Protein AF-A0A7S2H4S1-F1 (afdb_monomer_lite)

Organism: NCBI:txid1333877

Foldseek 3Di:
DVVVVLLVLLLLLLVLLLQLLVLQLQLLLCLLPLVVCVPCSCCSNVVSNVSSLVSLLSNLLSLLLSLLPQDDVVVVVVVVVPPDDPDDDDDDDDPDDPDPDPPPPVVVVPPPPDRDNDSPPLVSSCVSCVVVVAHSLSSVLSVLLNVLSVLCVQLCCCVVDDDPPVVNLVSNLVSLLSSLVSQLVSLVSLCVRVVLVPDPDPQLSSQLSVLSNQLSVLSNQLSVLSVPPVSSSVSSNSNSVSSVSSSVSSVSSNVCSVVVVD

Structure (mmCIF, N/CA/C/O backbone):
data_AF-A0A7S2H4S1-F1
#
_entry.id   AF-A0A7S2H4S1-F1
#
loop_
_atom_site.group_PDB
_atom_site.id
_atom_site.type_symbol
_atom_site.label_atom_id
_atom_site.label_alt_id
_atom_site.label_comp_id
_atom_site.label_asym_id
_atom_site.label_entity_id
_atom_site.label_seq_id
_atom_site.pdbx_PDB_ins_code
_atom_site.Cartn_x
_atom_site.Cartn_y
_atom_site.Cartn_z
_atom_site.occupancy
_atom_site.B_iso_or_equiv
_atom_site.auth_seq_id
_atom_site.auth_comp_id
_atom_site.auth_asym_id
_atom_site.auth_atom_id
_atom_site.pdbx_PDB_model_num
ATOM 1 N N . GLU A 1 1 ? -2.171 10.803 26.123 1.00 71.00 1 GLU A N 1
ATOM 2 C CA . GLU A 1 1 ? -1.097 10.027 25.470 1.00 71.00 1 GLU A CA 1
ATOM 3 C C . GLU A 1 1 ? -1.647 8.979 24.503 1.00 71.00 1 GLU A C 1
ATOM 5 O O . GLU A 1 1 ? -1.475 9.167 23.311 1.00 71.00 1 GLU A O 1
ATOM 10 N N . GLU A 1 2 ? -2.396 7.960 24.943 1.00 74.00 2 GLU A N 1
ATOM 11 C CA . GLU A 1 2 ? -2.909 6.897 24.043 1.00 74.00 2 GLU A CA 1
ATOM 12 C C . GLU A 1 2 ? -3.733 7.413 22.843 1.00 74.00 2 GLU A C 1
ATOM 14 O O . GLU A 1 2 ? -3.495 7.018 21.704 1.00 74.00 2 GLU A O 1
ATOM 19 N N . TRP A 1 3 ? -4.669 8.339 23.075 1.00 78.50 3 TRP A N 1
ATOM 20 C CA . TRP A 1 3 ? -5.456 8.951 21.995 1.00 78.50 3 TRP A CA 1
ATOM 21 C C . TRP A 1 3 ? -4.581 9.722 20.993 1.00 78.50 3 TRP A C 1
ATOM 23 O O . TRP A 1 3 ? -4.794 9.634 19.788 1.00 78.50 3 TRP A O 1
ATOM 33 N N . GLN A 1 4 ? -3.553 10.428 21.478 1.00 85.25 4 GLN A N 1
ATOM 34 C CA . GLN A 1 4 ? -2.620 11.157 20.613 1.00 85.25 4 GLN A CA 1
ATOM 35 C C . GLN A 1 4 ? -1.793 10.190 19.765 1.00 85.25 4 GLN A C 1
ATOM 37 O O . GLN A 1 4 ? -1.556 10.466 18.593 1.00 85.25 4 GLN A O 1
ATOM 42 N N . TRP A 1 5 ? -1.388 9.052 20.334 1.00 85.38 5 TRP A N 1
ATOM 43 C CA . TRP A 1 5 ? -0.670 8.007 19.609 1.00 85.38 5 TRP A CA 1
ATOM 44 C C . TRP A 1 5 ? -1.506 7.420 18.470 1.00 85.38 5 TRP A C 1
ATOM 46 O O . TRP A 1 5 ? -1.048 7.429 17.331 1.00 85.38 5 TRP A O 1
ATOM 56 N N . LYS A 1 6 ? -2.744 6.987 18.755 1.00 85.31 6 LYS A N 1
ATOM 57 C CA . LYS A 1 6 ? -3.671 6.452 17.740 1.00 85.31 6 LYS A CA 1
ATOM 58 C C . LYS A 1 6 ? -3.869 7.454 16.608 1.00 85.31 6 LYS A C 1
ATOM 60 O O . LYS A 1 6 ? -3.568 7.157 15.461 1.00 85.31 6 LYS A O 1
ATOM 65 N N . ARG A 1 7 ? -4.211 8.696 16.960 1.00 86.62 7 ARG A N 1
ATOM 66 C CA . ARG A 1 7 ? -4.358 9.788 15.993 1.00 86.62 7 ARG A CA 1
ATOM 67 C C . ARG A 1 7 ? -3.088 10.007 15.167 1.00 86.62 7 ARG A C 1
ATOM 69 O O . ARG A 1 7 ? -3.174 10.266 13.972 1.00 86.62 7 ARG A O 1
ATOM 76 N N . THR A 1 8 ? -1.912 9.914 15.778 1.00 91.88 8 THR A N 1
ATOM 77 C CA . THR A 1 8 ? -0.638 10.074 15.065 1.00 91.88 8 THR A CA 1
ATOM 78 C C . THR A 1 8 ? -0.396 8.923 14.088 1.00 91.88 8 THR A C 1
ATOM 80 O O . THR A 1 8 ? 0.043 9.172 12.968 1.00 91.88 8 THR A O 1
ATOM 83 N N . LEU A 1 9 ? -0.713 7.681 14.462 1.00 93.88 9 LEU A N 1
ATOM 84 C CA . LEU A 1 9 ? -0.604 6.530 13.564 1.00 93.88 9 LEU A CA 1
ATOM 85 C C . LEU A 1 9 ? -1.533 6.650 12.357 1.00 93.88 9 LEU A C 1
ATOM 87 O O . LEU A 1 9 ? -1.042 6.569 11.233 1.00 93.88 9 LEU A O 1
ATOM 91 N N . SER A 1 10 ? -2.828 6.908 12.565 1.00 93.69 10 SER A N 1
ATOM 92 C CA . SER A 1 10 ? -3.793 7.008 11.459 1.00 93.69 10 SER A CA 1
ATOM 93 C C . SER A 1 10 ? -3.429 8.142 10.489 1.00 93.69 10 SER A C 1
ATOM 95 O O . SER A 1 10 ? -3.575 7.995 9.276 1.00 93.69 10 SER A O 1
ATOM 97 N N . TYR A 1 11 ? -2.863 9.249 10.997 1.00 94.94 11 TYR A N 1
ATOM 98 C CA . TYR A 1 11 ? -2.298 10.316 10.160 1.00 94.94 11 TYR A CA 1
ATOM 99 C C . TYR A 1 11 ? -1.179 9.801 9.251 1.00 94.94 11 TYR A C 1
ATOM 101 O O . TYR A 1 11 ? -1.219 9.996 8.036 1.00 94.94 11 TYR A O 1
ATOM 109 N N . TRP A 1 12 ? -0.170 9.143 9.832 1.00 97.44 12 TRP A N 1
ATOM 110 C CA . TRP A 1 12 ? 0.982 8.663 9.073 1.00 97.44 12 TRP A CA 1
ATOM 111 C C . TRP A 1 12 ? 0.615 7.552 8.096 1.00 97.44 12 TRP A C 1
ATOM 113 O O . TRP A 1 12 ? 1.171 7.533 7.001 1.00 97.44 12 TRP A O 1
ATOM 123 N N . ILE A 1 13 ? -0.344 6.687 8.437 1.00 96.94 13 ILE A N 1
ATOM 124 C CA . ILE A 1 13 ? -0.945 5.715 7.512 1.00 96.94 13 ILE A CA 1
ATOM 125 C C . ILE A 1 13 ? -1.476 6.456 6.281 1.00 96.94 13 ILE A C 1
ATOM 127 O O . ILE A 1 13 ? -1.006 6.223 5.169 1.00 96.94 13 ILE A O 1
ATOM 131 N N . ALA A 1 14 ? -2.370 7.428 6.473 1.00 96.06 14 ALA A N 1
ATOM 132 C CA . ALA A 1 14 ? -2.993 8.140 5.361 1.00 96.06 14 ALA A CA 1
ATOM 133 C C . ALA A 1 14 ? -1.978 8.940 4.517 1.00 96.06 14 ALA A C 1
ATOM 135 O O . ALA A 1 14 ? -2.018 8.891 3.287 1.00 96.06 14 ALA A O 1
ATOM 136 N N . VAL A 1 15 ? -1.024 9.629 5.156 1.00 97.56 15 VAL A N 1
ATOM 137 C CA . VAL A 1 15 ? 0.007 10.431 4.470 1.00 97.56 15 VAL A CA 1
ATOM 138 C C . VAL A 1 15 ? 0.988 9.571 3.683 1.00 97.56 15 VAL A C 1
ATOM 140 O O . VAL A 1 15 ? 1.330 9.918 2.549 1.00 97.56 15 VAL A O 1
ATOM 143 N N . THR A 1 16 ? 1.461 8.466 4.260 1.00 98.31 16 THR A N 1
ATOM 144 C CA . THR A 1 16 ? 2.393 7.574 3.559 1.00 98.31 16 THR A CA 1
ATOM 145 C C . THR A 1 16 ? 1.683 6.834 2.432 1.00 98.31 16 THR A C 1
ATOM 147 O O . THR A 1 16 ? 2.233 6.761 1.338 1.00 98.31 16 THR A O 1
ATOM 150 N N . PHE A 1 17 ? 0.428 6.408 2.605 1.00 98.06 17 PHE A N 1
ATOM 151 C CA . PHE A 1 17 ? -0.358 5.849 1.499 1.00 98.06 17 PHE A CA 1
ATOM 152 C C . PHE A 1 17 ? -0.547 6.856 0.356 1.00 98.06 17 PHE A C 1
ATOM 154 O O . PHE A 1 17 ? -0.312 6.521 -0.806 1.00 98.06 17 PHE A O 1
ATOM 161 N N . PHE A 1 18 ? -0.899 8.106 0.678 1.00 98.25 18 PHE A N 1
ATOM 162 C CA . PHE A 1 18 ? -1.064 9.182 -0.304 1.00 98.25 18 PHE A CA 1
ATOM 163 C C . PHE A 1 18 ? 0.230 9.468 -1.064 1.00 98.25 18 PHE A C 1
ATOM 165 O O . PHE A 1 18 ? 0.256 9.463 -2.295 1.00 98.25 18 PHE A O 1
ATOM 172 N N . SER A 1 19 ? 1.327 9.659 -0.331 1.00 98.31 19 SER A N 1
ATOM 173 C CA . SER A 1 19 ? 2.639 9.950 -0.914 1.00 98.31 19 SER A CA 1
ATOM 174 C C . SER A 1 19 ? 3.124 8.792 -1.783 1.00 98.31 19 SER A C 1
ATOM 176 O O . SER A 1 19 ? 3.580 9.010 -2.905 1.00 98.31 19 SER A O 1
ATOM 178 N N . GLY A 1 20 ? 2.969 7.553 -1.304 1.00 98.19 20 GLY A N 1
ATOM 179 C CA . GLY A 1 20 ? 3.317 6.354 -2.061 1.00 98.19 20 GLY A CA 1
ATOM 180 C C . GLY A 1 20 ? 2.534 6.243 -3.366 1.00 98.19 20 GLY A C 1
ATOM 181 O O . GLY A 1 20 ? 3.120 5.999 -4.421 1.00 98.19 20 GLY A O 1
ATOM 182 N N . SER A 1 21 ? 1.234 6.533 -3.304 1.00 98.25 21 SER A N 1
ATOM 183 C CA . SER A 1 21 ? 0.339 6.553 -4.461 1.00 98.25 21 SER A CA 1
ATOM 184 C C . SER A 1 21 ? 0.722 7.630 -5.478 1.00 98.25 21 SER A C 1
ATOM 186 O O . SER A 1 21 ? 0.666 7.385 -6.682 1.00 98.25 21 SER A O 1
ATOM 188 N N . LEU A 1 22 ? 1.155 8.814 -5.041 1.00 98.44 22 LEU A N 1
ATOM 189 C CA . LEU A 1 22 ? 1.627 9.853 -5.959 1.00 98.44 22 LEU A CA 1
ATOM 190 C C . LEU A 1 22 ? 2.928 9.454 -6.656 1.00 98.44 22 LEU A C 1
ATOM 192 O O . LEU A 1 22 ? 2.989 9.525 -7.882 1.00 98.44 22 LEU A O 1
ATOM 196 N N . PHE A 1 23 ? 3.937 8.994 -5.909 1.00 98.25 23 PHE A N 1
ATOM 197 C CA . PHE A 1 23 ? 5.205 8.555 -6.502 1.00 98.25 23 PHE A CA 1
ATOM 198 C C . PHE A 1 23 ? 4.986 7.467 -7.551 1.00 98.25 23 PHE A C 1
ATOM 200 O O . PHE A 1 23 ? 5.473 7.579 -8.673 1.00 98.25 23 PHE A O 1
ATOM 207 N N . PHE A 1 24 ? 4.179 6.461 -7.215 1.00 96.19 24 PHE A N 1
ATOM 208 C CA . PHE A 1 24 ? 3.883 5.366 -8.127 1.00 96.19 24 PHE A CA 1
ATOM 209 C C . PHE A 1 24 ? 3.086 5.841 -9.354 1.00 96.19 24 PHE A C 1
ATOM 211 O O . PHE A 1 24 ? 3.384 5.411 -10.468 1.00 96.19 24 PHE A O 1
ATOM 218 N N . SER A 1 25 ? 2.137 6.774 -9.185 1.00 98.19 25 SER A N 1
ATOM 219 C CA . SER A 1 25 ? 1.384 7.370 -10.302 1.00 98.19 25 SER A CA 1
ATOM 220 C C . SER A 1 25 ? 2.311 8.071 -11.288 1.00 98.19 25 SER A C 1
ATOM 222 O O . SER A 1 25 ? 2.270 7.785 -12.484 1.00 98.19 25 SER A O 1
ATOM 224 N N . PHE A 1 26 ? 3.159 8.975 -10.787 1.00 98.06 26 PHE A N 1
ATOM 225 C CA . PHE A 1 26 ? 4.074 9.739 -11.630 1.00 98.06 26 PHE A CA 1
ATOM 226 C C . PHE A 1 26 ? 5.041 8.814 -12.364 1.00 98.06 26 PHE A C 1
ATOM 228 O O . PHE A 1 26 ? 5.128 8.899 -13.585 1.00 98.06 26 PHE A O 1
ATOM 235 N N . SER A 1 27 ? 5.686 7.876 -11.667 1.00 97.69 27 SER A N 1
ATOM 236 C CA . SER A 1 27 ? 6.587 6.911 -12.307 1.00 97.69 27 SER A CA 1
ATOM 237 C C . SER A 1 27 ? 5.889 6.084 -13.382 1.00 97.69 27 SER A C 1
ATOM 239 O O . SER A 1 27 ? 6.428 5.944 -14.475 1.00 97.69 27 SER A O 1
ATOM 241 N N . SER A 1 28 ? 4.666 5.612 -13.125 1.00 97.56 28 SER A N 1
ATOM 242 C CA . SER A 1 28 ? 3.905 4.808 -14.090 1.00 97.56 28 SER A CA 1
ATOM 243 C C . SER A 1 28 ? 3.568 5.588 -15.366 1.00 97.56 28 SER A C 1
ATOM 245 O O . SER A 1 28 ? 3.736 5.078 -16.473 1.00 97.56 28 SER A O 1
ATOM 247 N N . PHE A 1 29 ? 3.133 6.846 -15.245 1.00 98.31 29 PHE A N 1
ATOM 248 C CA . PHE A 1 29 ? 2.863 7.675 -16.424 1.00 98.31 29 PHE A CA 1
ATOM 249 C C . PHE A 1 29 ? 4.138 8.057 -17.171 1.00 98.31 29 PHE A C 1
ATOM 251 O O . PHE A 1 29 ? 4.143 8.071 -18.397 1.00 98.31 29 PHE A O 1
ATOM 258 N N . LEU A 1 30 ? 5.232 8.326 -16.460 1.00 97.56 30 LEU A N 1
ATOM 259 C CA . LEU A 1 30 ? 6.515 8.632 -17.089 1.00 97.56 30 LEU A CA 1
ATOM 260 C C . LEU A 1 30 ? 7.088 7.421 -17.847 1.00 97.56 30 LEU A C 1
ATOM 262 O O . LEU A 1 30 ? 7.641 7.592 -18.931 1.00 97.56 30 LEU A O 1
ATOM 266 N N . MET A 1 31 ? 6.854 6.195 -17.364 1.00 96.94 31 MET A N 1
ATOM 267 C CA . MET A 1 31 ? 7.190 4.956 -18.086 1.00 96.94 31 MET A CA 1
ATOM 268 C C . MET A 1 31 ? 6.390 4.742 -19.378 1.00 96.94 31 MET A C 1
ATOM 270 O O . MET A 1 31 ? 6.752 3.881 -20.175 1.00 96.94 31 MET A O 1
ATOM 274 N N . CYS A 1 32 ? 5.328 5.512 -19.627 1.00 97.62 32 CYS A N 1
ATOM 275 C CA . CYS A 1 32 ? 4.627 5.467 -20.910 1.00 97.62 32 CYS A CA 1
ATOM 276 C C . CYS A 1 32 ? 5.431 6.139 -22.041 1.00 97.62 32 CYS A C 1
ATOM 278 O O . CYS A 1 32 ? 5.190 5.839 -23.209 1.00 97.62 32 CYS A O 1
ATOM 280 N N . TRP A 1 33 ? 6.382 7.022 -21.705 1.00 96.19 33 TRP A N 1
ATOM 281 C CA . TRP A 1 33 ? 7.230 7.748 -22.660 1.00 96.19 33 TRP A CA 1
ATOM 282 C C . TRP A 1 33 ? 8.681 7.874 -22.156 1.00 96.19 33 TRP A C 1
AT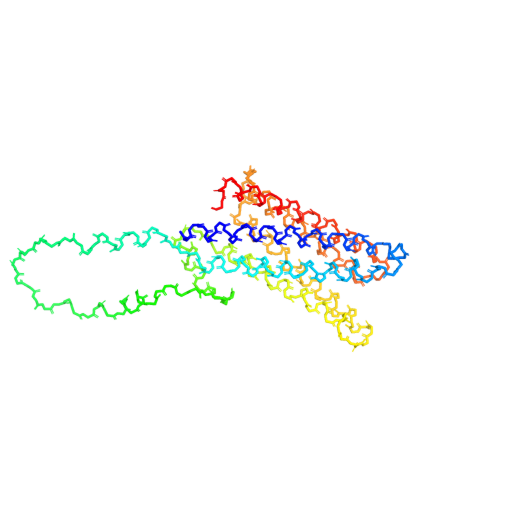OM 284 O O . TRP A 1 33 ? 9.175 8.995 -21.986 1.00 96.19 33 TRP A O 1
ATOM 294 N N . PRO A 1 34 ? 9.391 6.752 -21.928 1.00 94.69 34 PRO A N 1
ATOM 295 C CA . PRO A 1 34 ? 10.716 6.760 -21.297 1.00 94.69 34 PRO A CA 1
ATOM 296 C C . PRO A 1 34 ? 11.739 7.595 -22.081 1.00 94.69 34 PRO A C 1
ATOM 298 O O . PRO A 1 34 ? 12.524 8.334 -21.492 1.00 94.69 34 PRO A O 1
ATOM 301 N N . GLU A 1 35 ? 11.641 7.592 -23.414 1.00 95.88 35 GLU A N 1
ATOM 302 C CA . GLU A 1 35 ? 12.521 8.338 -24.326 1.00 95.88 35 GLU A CA 1
ATOM 303 C C . GLU A 1 35 ? 12.551 9.852 -24.051 1.00 95.88 35 GLU A C 1
ATOM 305 O O . GLU A 1 35 ? 13.540 10.523 -24.341 1.00 95.88 35 GLU A O 1
ATOM 310 N N . THR A 1 36 ? 11.482 10.403 -23.466 1.00 96.81 36 THR A N 1
ATOM 311 C CA . THR A 1 36 ? 11.374 11.841 -23.171 1.00 96.81 36 THR A CA 1
ATOM 312 C C . THR A 1 36 ? 12.164 12.275 -21.935 1.00 96.81 36 THR A C 1
ATOM 314 O O . THR A 1 36 ? 12.410 13.467 -21.755 1.00 96.81 36 THR A O 1
ATOM 317 N N . LEU A 1 37 ? 12.580 11.330 -21.087 1.00 96.06 37 LEU A N 1
ATOM 318 C CA . LEU A 1 37 ? 13.218 11.608 -19.797 1.00 96.06 37 LEU A CA 1
ATOM 319 C C . LEU A 1 37 ? 14.742 11.744 -19.893 1.00 96.06 37 LEU A C 1
ATOM 321 O O . LEU A 1 37 ? 15.365 12.345 -19.013 1.00 96.06 37 LEU A O 1
ATOM 325 N N . GLY A 1 38 ? 15.355 11.198 -20.946 1.00 96.50 38 GLY A N 1
ATOM 326 C CA . GLY A 1 38 ? 16.804 11.218 -21.135 1.00 96.50 38 GLY A CA 1
ATOM 327 C C . GLY A 1 38 ? 17.550 10.635 -19.930 1.00 96.50 38 GLY A C 1
ATOM 328 O O . GLY A 1 38 ? 17.258 9.536 -19.472 1.00 96.50 38 GLY A O 1
ATOM 329 N N . CYS A 1 39 ? 18.505 11.385 -19.373 1.00 96.81 39 CYS A N 1
ATOM 330 C CA . CYS A 1 39 ? 19.297 10.927 -18.224 1.00 96.81 39 CYS A CA 1
ATOM 331 C C . CYS A 1 39 ? 18.509 10.808 -16.906 1.00 96.81 39 CYS A C 1
ATOM 333 O O . CYS A 1 39 ? 19.037 10.259 -15.941 1.00 96.81 39 CYS A O 1
ATOM 335 N N . LEU A 1 40 ? 17.276 11.322 -16.842 1.00 97.06 40 LEU A N 1
ATOM 336 C CA . LEU A 1 40 ? 16.430 11.255 -15.649 1.00 97.06 40 LEU A CA 1
ATOM 337 C C . LEU A 1 40 ? 15.505 10.032 -15.633 1.00 97.06 40 LEU A C 1
ATOM 339 O O . LEU A 1 40 ? 14.787 9.857 -14.649 1.00 97.06 40 LEU A O 1
ATOM 343 N N . GLU A 1 41 ? 15.511 9.200 -16.681 1.00 96.00 41 GLU A N 1
ATOM 344 C CA . GLU A 1 41 ? 14.604 8.054 -16.821 1.00 96.00 41 GLU A CA 1
ATOM 345 C C . GLU A 1 41 ? 14.620 7.157 -15.580 1.00 96.00 41 GLU A C 1
ATOM 347 O O . GLU A 1 41 ? 13.592 6.995 -14.926 1.00 96.00 41 GLU A O 1
ATOM 352 N N . GLU A 1 42 ? 15.788 6.639 -15.201 1.00 95.31 42 GLU A N 1
ATOM 353 C CA . GLU A 1 42 ? 15.936 5.710 -14.075 1.00 95.31 42 GLU A CA 1
ATOM 354 C C . GLU A 1 42 ? 15.506 6.339 -12.738 1.00 95.31 42 GLU A C 1
ATOM 356 O O . GLU A 1 42 ? 14.797 5.723 -11.939 1.00 95.31 42 GLU A O 1
ATOM 361 N N . LEU A 1 43 ? 15.876 7.602 -12.504 1.00 96.44 43 LEU A N 1
ATOM 362 C CA . LEU A 1 43 ? 15.533 8.310 -11.270 1.00 96.44 43 LEU A CA 1
ATOM 363 C C . LEU A 1 43 ? 14.021 8.547 -11.149 1.00 96.44 43 LEU A C 1
ATOM 365 O O . LEU A 1 43 ? 13.454 8.392 -10.068 1.00 96.44 43 LEU A O 1
ATOM 369 N N . MET A 1 44 ? 13.364 8.936 -12.243 1.00 96.75 44 MET A N 1
ATOM 370 C CA . MET A 1 44 ? 11.937 9.269 -12.250 1.00 96.75 44 MET A CA 1
ATOM 371 C C . MET A 1 44 ? 11.037 8.028 -12.307 1.00 96.75 44 MET A C 1
ATOM 373 O O . MET A 1 44 ? 9.917 8.056 -11.794 1.00 96.75 44 MET A O 1
ATOM 377 N N . THR A 1 45 ? 11.513 6.933 -12.901 1.00 95.38 45 THR A N 1
ATOM 378 C CA . THR A 1 45 ? 10.768 5.672 -13.020 1.00 95.38 45 THR A CA 1
ATOM 379 C C . THR A 1 45 ? 11.074 4.751 -11.837 1.00 95.38 45 THR A C 1
ATOM 381 O O . THR A 1 45 ? 10.303 4.707 -10.877 1.00 95.38 45 THR A O 1
ATOM 384 N N . THR A 1 46 ? 12.228 4.084 -11.835 1.00 94.88 46 THR A N 1
ATOM 385 C CA . THR A 1 46 ? 12.660 3.163 -10.774 1.00 94.88 46 THR A CA 1
ATOM 386 C C . THR A 1 46 ? 12.734 3.858 -9.419 1.00 94.88 46 THR A C 1
ATOM 388 O O . THR A 1 46 ? 12.204 3.341 -8.434 1.00 94.88 46 THR A O 1
ATOM 391 N N . GLY A 1 47 ? 13.319 5.058 -9.353 1.00 97.06 47 GLY A N 1
ATOM 392 C CA . GLY A 1 47 ? 13.431 5.808 -8.099 1.00 97.06 47 GLY A CA 1
ATOM 393 C C . GLY A 1 47 ? 12.071 6.130 -7.470 1.00 97.06 47 GLY A C 1
ATOM 394 O O . GLY A 1 47 ? 11.885 5.938 -6.265 1.00 97.06 47 GLY A O 1
ATOM 395 N N . GLY A 1 48 ? 11.088 6.539 -8.276 1.00 96.81 48 GLY A N 1
ATOM 396 C CA . GLY A 1 48 ? 9.735 6.785 -7.780 1.00 96.81 48 GLY A CA 1
ATOM 397 C C . GLY A 1 48 ? 8.980 5.499 -7.420 1.00 96.81 48 GLY A C 1
ATOM 398 O O . GLY A 1 48 ? 8.280 5.483 -6.408 1.00 96.81 48 GLY A O 1
ATOM 399 N N . TYR A 1 49 ? 9.199 4.374 -8.110 1.00 95.44 49 TYR A N 1
ATOM 400 C CA . TYR A 1 49 ? 8.677 3.073 -7.659 1.00 95.44 49 TYR A CA 1
ATOM 401 C C . TYR A 1 49 ? 9.262 2.617 -6.326 1.00 95.44 49 TYR A C 1
ATOM 403 O O . TYR A 1 49 ? 8.517 2.121 -5.475 1.00 95.44 49 TYR A O 1
ATOM 411 N N . VAL A 1 50 ? 10.565 2.793 -6.111 1.00 97.38 50 VAL A N 1
ATOM 412 C CA . VAL A 1 50 ? 11.208 2.488 -4.827 1.00 97.38 50 VAL A CA 1
ATOM 413 C C . VAL A 1 50 ? 10.621 3.374 -3.727 1.00 97.38 50 VAL A C 1
ATOM 415 O O . VAL A 1 50 ? 10.170 2.855 -2.704 1.00 97.38 50 VAL A O 1
ATOM 418 N N . ALA A 1 51 ? 10.537 4.690 -3.952 1.00 97.94 51 ALA A N 1
ATOM 419 C CA . ALA A 1 51 ? 9.937 5.626 -2.999 1.00 97.94 51 ALA A CA 1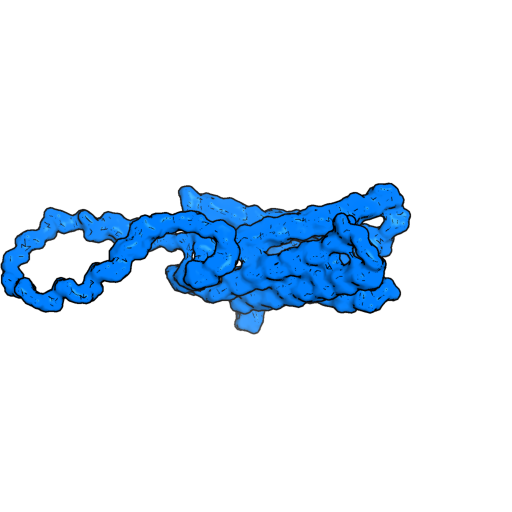
ATOM 420 C C . ALA A 1 51 ? 8.469 5.281 -2.695 1.00 97.94 51 ALA A C 1
ATOM 422 O O . ALA A 1 51 ? 8.052 5.293 -1.533 1.00 97.94 51 ALA A O 1
ATOM 423 N N . GLY A 1 52 ? 7.699 4.917 -3.723 1.00 97.50 52 GLY A N 1
ATOM 424 C CA . GLY A 1 52 ? 6.314 4.473 -3.610 1.00 97.50 52 GLY A CA 1
ATOM 425 C C . GLY A 1 52 ? 6.170 3.231 -2.733 1.00 97.50 52 GLY A C 1
ATOM 426 O O . GLY A 1 52 ? 5.399 3.229 -1.773 1.00 97.50 52 GLY A O 1
ATOM 427 N N . LYS A 1 53 ? 6.967 2.192 -3.000 1.00 97.00 53 LYS A N 1
ATOM 428 C CA . LYS A 1 53 ? 6.952 0.929 -2.243 1.00 97.00 53 LYS A CA 1
ATOM 429 C C . LYS A 1 53 ? 7.393 1.106 -0.792 1.00 97.00 53 LYS A C 1
ATOM 431 O O . LYS A 1 53 ? 6.782 0.507 0.086 1.00 97.00 53 LYS A O 1
ATOM 436 N N . VAL A 1 54 ? 8.390 1.951 -0.515 1.00 98.12 54 VAL A N 1
ATOM 437 C CA . VAL A 1 54 ? 8.793 2.286 0.865 1.00 98.12 54 VAL A CA 1
ATOM 438 C C . VAL A 1 54 ? 7.637 2.942 1.622 1.00 98.12 54 VAL A C 1
ATOM 440 O O . VAL A 1 54 ? 7.342 2.560 2.752 1.00 98.12 54 VAL A O 1
ATOM 443 N N . ASN A 1 55 ? 6.941 3.886 0.990 1.00 98.38 55 ASN A N 1
ATOM 444 C CA . ASN A 1 55 ? 5.775 4.539 1.580 1.00 98.38 55 ASN A CA 1
ATOM 445 C C . ASN A 1 55 ? 4.624 3.552 1.843 1.00 98.38 55 ASN A C 1
ATOM 447 O O . ASN A 1 55 ? 4.085 3.526 2.949 1.00 98.38 55 ASN A O 1
ATOM 451 N N . PHE A 1 56 ? 4.290 2.685 0.880 1.00 98.19 56 PHE A N 1
ATOM 452 C CA . PHE A 1 56 ? 3.285 1.636 1.085 1.00 98.19 56 PHE A CA 1
ATOM 453 C C . PHE A 1 56 ? 3.698 0.623 2.161 1.00 98.19 56 PHE A C 1
ATOM 455 O O . PHE A 1 56 ? 2.850 0.170 2.932 1.00 98.19 56 PHE A O 1
ATOM 462 N N . PHE A 1 57 ? 4.987 0.290 2.260 1.00 98.50 57 PHE A N 1
ATOM 463 C CA . PHE A 1 57 ? 5.509 -0.581 3.311 1.00 98.50 57 PHE A CA 1
ATOM 464 C C . PHE A 1 57 ? 5.289 0.037 4.689 1.00 98.50 57 PHE A C 1
ATOM 466 O O . PHE A 1 57 ? 4.709 -0.610 5.557 1.00 98.50 57 PHE A O 1
ATOM 473 N N . ILE A 1 58 ? 5.691 1.299 4.871 1.00 98.31 58 ILE A N 1
ATOM 474 C CA . ILE A 1 58 ? 5.492 2.023 6.131 1.00 98.31 58 ILE A CA 1
ATOM 475 C C . ILE A 1 58 ? 3.999 2.077 6.466 1.00 98.31 58 ILE A C 1
ATOM 477 O O . ILE A 1 58 ? 3.618 1.674 7.559 1.00 98.31 58 ILE A O 1
ATOM 481 N N . CYS A 1 59 ? 3.148 2.490 5.525 1.00 97.94 59 CYS A N 1
ATOM 482 C CA . CYS A 1 59 ? 1.703 2.575 5.733 1.00 97.94 59 CYS A CA 1
ATOM 483 C C . CYS A 1 59 ? 1.102 1.255 6.230 1.00 97.94 59 CYS A C 1
ATOM 485 O O . CYS A 1 59 ? 0.498 1.193 7.297 1.00 97.94 59 CYS A O 1
ATOM 487 N N . THR A 1 60 ? 1.261 0.185 5.455 1.00 98.25 60 THR A N 1
ATOM 488 C CA . THR A 1 60 ? 0.606 -1.107 5.723 1.00 98.25 60 THR A CA 1
ATOM 489 C C . THR A 1 60 ? 1.164 -1.791 6.970 1.00 98.25 60 THR A C 1
ATOM 491 O O . THR A 1 60 ? 0.430 -2.462 7.700 1.00 98.25 60 THR A O 1
ATOM 494 N N . TYR A 1 61 ? 2.441 -1.552 7.282 1.00 98.44 61 TYR A N 1
ATOM 495 C CA . TYR A 1 61 ? 3.030 -1.927 8.561 1.00 98.44 61 TYR A CA 1
ATOM 496 C C . TYR A 1 61 ? 2.367 -1.182 9.728 1.00 98.44 61 TYR A C 1
ATOM 498 O O . TYR A 1 61 ? 1.970 -1.812 10.711 1.00 98.44 61 TYR A O 1
ATOM 506 N N . LEU A 1 62 ? 2.189 0.139 9.616 1.00 97.69 62 LEU A N 1
ATOM 507 C CA . LEU A 1 62 ? 1.527 0.945 10.644 1.00 97.69 62 LEU A CA 1
ATOM 508 C C . LEU A 1 62 ? 0.053 0.553 10.828 1.00 97.69 62 LEU A C 1
ATOM 510 O O . LEU A 1 62 ? -0.391 0.510 11.970 1.00 97.69 62 LEU A O 1
ATOM 514 N N . MET A 1 63 ? -0.674 0.176 9.768 1.00 97.31 63 MET A N 1
ATOM 515 C CA . MET A 1 63 ? -2.047 -0.356 9.875 1.00 97.31 63 MET A CA 1
ATOM 516 C C . MET A 1 63 ? -2.101 -1.632 10.739 1.00 97.31 63 MET A C 1
ATOM 518 O O . MET A 1 63 ? -2.956 -1.792 11.618 1.00 97.31 63 MET A O 1
ATOM 522 N N . CYS A 1 64 ? -1.135 -2.539 10.553 1.00 97.75 64 CYS A N 1
ATOM 523 C CA . CYS A 1 64 ? -1.016 -3.731 11.395 1.00 97.75 64 CYS A CA 1
ATOM 524 C C . CYS A 1 64 ? -0.667 -3.361 12.845 1.00 97.75 64 CYS A C 1
ATOM 526 O O . CYS A 1 64 ? -1.234 -3.917 13.785 1.00 97.75 64 CYS A O 1
ATOM 528 N N . LEU A 1 65 ? 0.258 -2.419 13.051 1.00 96.44 65 LEU A N 1
ATOM 529 C CA . LEU A 1 65 ? 0.629 -1.975 14.396 1.00 96.44 65 LEU A CA 1
ATOM 530 C C . LEU A 1 65 ? -0.517 -1.287 15.130 1.00 96.44 65 LEU A C 1
ATOM 532 O O . LEU A 1 65 ? -0.674 -1.520 16.329 1.00 96.44 65 LEU A O 1
ATOM 536 N N . GLU A 1 66 ? -1.298 -0.463 14.436 1.00 95.50 66 GLU A N 1
ATOM 537 C CA . GLU A 1 66 ? -2.461 0.222 14.987 1.00 95.50 66 GLU A CA 1
ATOM 538 C C . GLU A 1 66 ? -3.429 -0.807 15.566 1.00 95.50 66 GLU A C 1
ATOM 540 O O . GLU A 1 66 ? -3.641 -0.814 16.776 1.00 95.50 66 GLU A O 1
ATOM 545 N N . THR A 1 67 ? -3.892 -1.756 14.747 1.00 94.88 67 THR A N 1
ATOM 546 C CA . THR A 1 67 ? -4.838 -2.814 15.150 1.00 94.88 67 THR A CA 1
ATOM 547 C C . THR A 1 67 ? -4.314 -3.711 16.280 1.00 94.88 67 THR A C 1
ATOM 549 O O . THR A 1 67 ? -5.060 -4.051 17.201 1.00 94.88 67 THR A O 1
ATOM 552 N N . ILE A 1 68 ? -3.023 -4.065 16.280 1.00 95.19 68 ILE A N 1
ATOM 553 C CA . ILE A 1 68 ? -2.409 -4.882 17.346 1.00 95.19 68 ILE A CA 1
ATOM 554 C C . ILE A 1 68 ? -2.316 -4.127 18.671 1.00 95.19 68 ILE A C 1
ATOM 556 O O . ILE A 1 68 ? -2.435 -4.743 19.731 1.00 95.19 68 ILE A O 1
ATOM 560 N N . ASN A 1 69 ? -2.080 -2.818 18.629 1.00 93.19 69 ASN A N 1
ATOM 561 C CA . ASN A 1 69 ? -1.873 -1.991 19.816 1.00 93.19 69 ASN A CA 1
ATOM 562 C C . ASN A 1 69 ? -3.114 -1.144 20.157 1.00 93.19 69 ASN A C 1
ATOM 564 O O . ASN A 1 69 ? -3.023 -0.204 20.947 1.00 93.19 69 ASN A O 1
ATOM 568 N N . LEU A 1 70 ? -4.287 -1.490 19.610 1.00 89.88 70 LEU A N 1
ATOM 569 C CA . LEU A 1 70 ? -5.566 -0.930 20.036 1.00 89.88 70 LEU A CA 1
ATOM 570 C C . LEU A 1 70 ? -5.862 -1.355 21.478 1.00 89.88 70 LEU A C 1
ATOM 572 O O . LEU A 1 70 ? -6.218 -2.498 21.752 1.00 89.88 70 LEU A O 1
ATOM 576 N N . THR A 1 71 ? -5.719 -0.424 22.415 1.00 84.06 71 THR A N 1
ATOM 577 C CA . THR A 1 71 ? -6.054 -0.645 23.824 1.00 84.06 71 THR A CA 1
ATOM 578 C C . THR A 1 71 ? -7.380 0.012 24.185 1.00 84.06 71 THR A C 1
ATOM 580 O O . THR A 1 71 ? -7.799 1.003 23.584 1.00 84.06 71 THR A O 1
ATOM 583 N N . ASN A 1 72 ? -8.086 -0.585 25.142 1.00 68.69 72 ASN A N 1
ATOM 584 C CA . ASN A 1 72 ? -9.410 -0.147 25.555 1.00 68.69 72 ASN A CA 1
ATOM 585 C C . ASN A 1 72 ? -9.266 0.758 26.790 1.00 68.69 72 ASN A C 1
ATOM 587 O O . ASN A 1 72 ? -9.224 0.283 27.928 1.00 68.69 72 ASN A O 1
ATOM 591 N N . ALA A 1 73 ? -9.159 2.075 26.578 1.00 63.69 73 ALA A N 1
ATOM 592 C CA . ALA A 1 73 ? -8.948 3.055 27.652 1.00 63.69 73 ALA A CA 1
ATOM 593 C C . ALA A 1 73 ? -10.035 3.002 28.751 1.00 63.69 73 ALA A C 1
ATOM 595 O O . ALA A 1 73 ? -9.785 3.357 29.906 1.00 63.69 73 ALA A O 1
ATOM 596 N N . ALA A 1 74 ? -11.239 2.524 28.415 1.00 59.09 74 ALA A N 1
ATOM 597 C CA . ALA A 1 74 ? -12.336 2.326 29.361 1.00 59.09 74 ALA A CA 1
ATOM 598 C C . ALA A 1 74 ? -12.048 1.211 30.387 1.00 59.09 74 ALA A C 1
ATOM 600 O O . ALA A 1 74 ? -12.375 1.360 31.567 1.00 59.09 74 ALA A O 1
ATOM 601 N N . HIS A 1 75 ? -11.359 0.140 29.981 1.00 60.94 75 HIS A N 1
ATOM 602 C CA . HIS A 1 75 ? -11.036 -0.985 30.866 1.00 60.94 75 HIS A CA 1
ATOM 603 C C . HIS A 1 75 ? -10.007 -0.594 31.942 1.00 60.94 75 HIS A C 1
ATOM 605 O O . HIS A 1 75 ? -10.049 -1.081 33.073 1.00 60.94 75 HIS A O 1
ATOM 611 N N . LEU A 1 76 ? -9.129 0.365 31.627 1.00 60.25 76 LEU A N 1
ATOM 612 C CA . LEU A 1 76 ? -8.160 0.918 32.577 1.00 60.25 76 LEU A CA 1
ATOM 613 C C . LEU A 1 76 ? -8.817 1.799 33.653 1.00 60.25 76 LEU A C 1
ATOM 615 O O . LEU A 1 76 ? -8.309 1.882 34.773 1.00 60.25 76 LEU A O 1
ATOM 619 N N . LYS A 1 77 ? -9.962 2.431 33.357 1.00 59.72 77 LYS A N 1
ATOM 620 C CA . LYS A 1 77 ? -10.695 3.254 34.336 1.00 59.72 77 LYS A CA 1
ATOM 621 C C . LYS A 1 77 ? -11.523 2.410 35.312 1.00 59.72 77 LYS A C 1
ATOM 623 O O . LYS A 1 77 ? -11.575 2.748 36.492 1.00 59.72 77 LYS A O 1
ATOM 628 N N . GLY A 1 78 ? -12.105 1.293 34.864 1.00 59.66 78 GLY A N 1
ATOM 629 C CA . GLY A 1 78 ? -12.949 0.427 35.702 1.00 59.66 78 GLY A CA 1
ATOM 630 C C . GLY A 1 78 ? -12.206 -0.262 36.856 1.00 59.66 78 GLY A C 1
ATOM 631 O O . GLY A 1 78 ? -12.730 -0.355 37.965 1.00 59.66 78 GLY A O 1
ATOM 632 N N . HIS A 1 79 ? -10.953 -0.676 36.645 1.00 56.66 79 HIS A N 1
ATOM 633 C CA . HIS A 1 79 ? -10.169 -1.358 37.684 1.00 56.66 79 HIS A CA 1
ATOM 634 C C . HIS A 1 79 ? -9.687 -0.436 38.813 1.00 56.66 79 HIS A C 1
ATOM 636 O O . HIS A 1 79 ? -9.483 -0.904 39.935 1.00 56.66 79 HIS A O 1
ATOM 642 N N . LYS A 1 80 ? -9.535 0.871 38.554 1.00 56.47 80 LYS A N 1
ATOM 643 C CA . LYS A 1 80 ? -9.085 1.830 39.575 1.00 56.47 80 LYS A CA 1
ATOM 644 C C . LYS A 1 80 ? -10.136 2.079 40.660 1.00 56.47 80 LYS A C 1
ATOM 646 O O . LYS A 1 80 ? -9.765 2.280 41.810 1.00 56.47 80 LYS A O 1
ATOM 651 N N . ASN A 1 81 ? -11.424 1.978 40.327 1.00 56.38 81 ASN A N 1
ATOM 652 C CA . ASN A 1 81 ? -12.504 2.265 41.276 1.00 56.38 81 ASN A CA 1
ATOM 653 C C . ASN A 1 81 ? -12.874 1.086 42.191 1.00 56.38 81 ASN A C 1
ATOM 655 O O . ASN A 1 81 ? -13.540 1.295 43.197 1.00 56.38 81 ASN A O 1
ATOM 659 N N . ARG A 1 82 ? -12.428 -0.147 41.906 1.00 53.94 82 ARG A N 1
ATOM 660 C CA . ARG A 1 82 ? -12.816 -1.332 42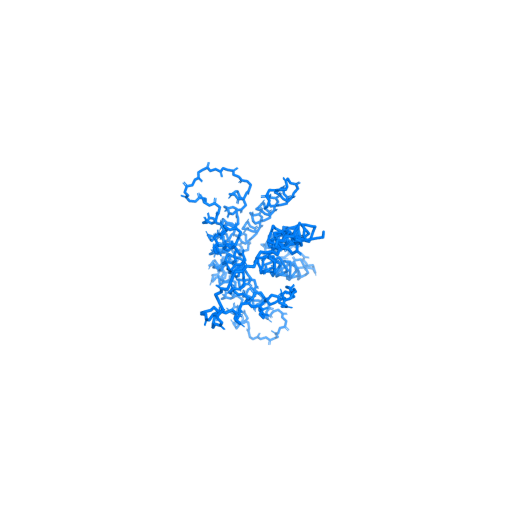.700 1.00 53.94 82 ARG A CA 1
ATOM 661 C C . ARG A 1 82 ? -11.905 -1.621 43.904 1.00 53.94 82 ARG A C 1
ATOM 663 O O . ARG A 1 82 ? -12.184 -2.544 44.659 1.00 53.94 82 ARG A O 1
ATOM 670 N N . ARG A 1 83 ? -10.820 -0.859 44.103 1.00 54.44 83 ARG A N 1
ATOM 671 C CA . ARG A 1 83 ? -9.843 -1.074 45.197 1.00 54.44 83 ARG A CA 1
ATOM 672 C C . ARG A 1 83 ? -9.967 -0.118 46.390 1.00 54.44 83 ARG A C 1
ATOM 674 O O . ARG A 1 83 ? -9.127 -0.169 47.280 1.00 54.44 83 ARG A O 1
ATOM 681 N N . GLN A 1 84 ? -11.000 0.718 46.445 1.00 52.81 84 GLN A N 1
ATOM 682 C CA . GLN A 1 84 ? -11.242 1.613 47.579 1.00 52.81 84 GLN A CA 1
ATOM 683 C C . GLN A 1 84 ? -12.712 1.561 48.007 1.00 52.81 84 GLN A C 1
ATOM 685 O O . GLN A 1 84 ? -13.468 2.491 47.766 1.00 52.81 84 GLN A O 1
ATOM 690 N N . SER A 1 85 ? -13.114 0.475 48.667 1.00 51.00 85 SER A N 1
ATOM 691 C CA . SER A 1 85 ? -14.143 0.586 49.705 1.00 51.00 85 SER A CA 1
ATOM 692 C C . SER A 1 85 ? -13.622 -0.101 50.969 1.00 51.00 85 SER A C 1
ATOM 694 O O . SER A 1 85 ? -13.740 -1.317 51.107 1.00 51.00 85 SER A O 1
ATOM 696 N N . PRO A 1 86 ? -12.911 0.640 51.838 1.00 60.69 86 PRO A N 1
ATOM 697 C CA . PRO A 1 86 ? -12.453 0.162 53.132 1.00 60.69 86 PRO A CA 1
ATOM 698 C C . PRO A 1 86 ? -13.542 0.380 54.189 1.00 60.69 86 PRO A C 1
ATOM 700 O O . PRO A 1 86 ? -13.331 1.134 55.124 1.00 60.69 86 PRO A O 1
ATOM 703 N N . THR A 1 87 ? -14.702 -0.251 54.041 1.00 60.78 87 THR A N 1
ATOM 704 C CA . THR A 1 87 ? -15.719 -0.362 55.100 1.00 60.78 87 THR A CA 1
ATOM 705 C C . THR A 1 87 ? -16.693 -1.445 54.676 1.00 60.78 87 THR A C 1
ATOM 707 O O . THR A 1 87 ? -17.483 -1.212 53.771 1.00 60.78 87 THR A O 1
ATOM 710 N N . ASP A 1 88 ? -16.521 -2.646 55.222 1.00 53.19 88 ASP A N 1
ATOM 711 C CA . ASP A 1 88 ? -17.593 -3.443 55.829 1.00 53.19 88 ASP A CA 1
ATOM 712 C C . ASP A 1 88 ? -16.951 -4.726 56.363 1.00 53.19 88 ASP A C 1
ATOM 714 O O . ASP A 1 88 ? -16.759 -5.730 55.680 1.00 53.19 88 ASP A O 1
ATOM 718 N N . ILE A 1 89 ? -16.505 -4.608 57.613 1.00 60.53 89 ILE A N 1
ATOM 719 C CA . ILE A 1 89 ? -16.277 -5.735 58.504 1.00 60.53 89 ILE A CA 1
ATOM 720 C C . ILE A 1 89 ? -17.682 -6.180 58.895 1.00 60.53 89 ILE A C 1
ATOM 722 O O . ILE A 1 89 ? -18.307 -5.510 59.714 1.00 60.53 89 ILE A O 1
ATOM 726 N N . ASP A 1 90 ? -18.179 -7.268 58.314 1.00 56.31 90 ASP A N 1
ATOM 727 C CA . ASP A 1 90 ? -19.244 -8.018 58.966 1.00 56.31 90 ASP A CA 1
ATOM 728 C C . ASP A 1 90 ? -18.879 -9.498 59.049 1.00 56.31 90 ASP A C 1
ATOM 730 O O . ASP A 1 90 ? -18.424 -10.141 58.102 1.00 56.31 90 ASP A O 1
ATOM 734 N N . SER A 1 91 ? -18.975 -9.960 60.280 1.00 63.38 91 SER A N 1
ATOM 735 C CA . SER A 1 91 ? -18.563 -11.238 60.827 1.00 63.38 91 SER A CA 1
ATOM 736 C C . SER A 1 91 ? -19.609 -12.308 60.542 1.00 63.38 91 SER A C 1
ATOM 738 O O . SER A 1 91 ? -20.766 -12.143 60.918 1.00 63.38 91 SER A O 1
ATOM 740 N N . GLY A 1 92 ? -19.206 -13.437 59.962 1.00 58.06 92 GLY A N 1
ATOM 741 C CA . GLY A 1 92 ? -20.084 -14.599 59.848 1.00 58.06 92 GLY A CA 1
ATOM 742 C C . GLY A 1 92 ? -19.405 -15.763 59.147 1.00 58.06 92 GLY A C 1
ATOM 743 O O . GLY A 1 92 ? -19.096 -15.680 57.964 1.00 58.06 92 GLY A O 1
ATOM 744 N N . ASP A 1 93 ? -19.144 -16.810 59.918 1.00 57.97 93 ASP A N 1
ATOM 745 C CA . ASP A 1 93 ? -18.489 -18.060 59.551 1.00 57.97 93 ASP A CA 1
ATOM 746 C C . ASP A 1 93 ? -19.087 -18.728 58.303 1.00 57.97 93 ASP A C 1
ATOM 748 O O . ASP A 1 93 ? -20.276 -19.008 58.288 1.00 57.97 93 ASP A O 1
ATOM 752 N N . ASP A 1 94 ? -18.251 -19.023 57.299 1.00 56.91 94 ASP A N 1
ATOM 753 C CA . ASP A 1 94 ? -18.410 -20.160 56.371 1.00 56.91 94 ASP A CA 1
ATOM 754 C C . ASP A 1 94 ? -17.130 -20.329 55.525 1.00 56.91 94 ASP A C 1
ATOM 756 O O . ASP A 1 94 ? -17.044 -20.053 54.326 1.00 56.91 94 ASP A O 1
ATOM 760 N N . ALA A 1 95 ? -16.065 -20.763 56.199 1.00 58.06 95 ALA A N 1
ATOM 761 C CA . ALA A 1 95 ? -14.746 -21.000 55.625 1.00 58.06 95 ALA A CA 1
ATOM 762 C C . ALA A 1 95 ? -14.570 -22.480 55.243 1.00 58.06 95 ALA A C 1
ATOM 764 O O . ALA A 1 95 ? -14.068 -23.254 56.054 1.00 58.06 95 ALA A O 1
ATOM 765 N N . ALA A 1 96 ? -14.947 -22.901 54.024 1.00 59.28 96 ALA A N 1
ATOM 766 C CA . ALA A 1 96 ? -14.505 -24.223 53.538 1.00 59.28 96 ALA A CA 1
ATOM 767 C C . ALA A 1 96 ? -14.462 -24.488 52.017 1.00 59.28 96 ALA A C 1
ATOM 769 O O . ALA A 1 96 ? -13.766 -25.424 51.632 1.00 59.28 96 ALA A O 1
ATOM 770 N N . SER A 1 97 ? -15.143 -23.753 51.123 1.00 56.22 97 SER A N 1
ATOM 771 C CA . SER A 1 97 ? -15.344 -24.260 49.739 1.00 56.22 97 SER A CA 1
ATOM 772 C C . SER A 1 97 ? -14.869 -23.383 48.569 1.00 56.22 97 SER A C 1
ATOM 774 O O . SER A 1 97 ? -14.990 -23.804 47.421 1.00 56.22 97 SER A O 1
ATOM 776 N N . ILE A 1 98 ? -14.261 -22.215 48.804 1.00 59.06 98 ILE A N 1
ATOM 777 C CA . ILE A 1 98 ? -13.915 -21.251 47.735 1.00 59.06 98 ILE A CA 1
ATOM 778 C C . ILE A 1 98 ? -12.391 -21.072 47.614 1.00 59.06 98 ILE A C 1
ATOM 780 O O . ILE A 1 98 ? -11.867 -19.979 47.801 1.00 59.06 98 ILE A O 1
ATOM 784 N N . ALA A 1 99 ? -11.646 -22.151 47.352 1.00 57.16 99 ALA A N 1
ATOM 785 C CA . ALA A 1 99 ? -10.175 -22.089 47.313 1.00 57.16 99 ALA A CA 1
ATOM 786 C C . ALA A 1 99 ? -9.508 -22.590 46.015 1.00 57.16 99 ALA A C 1
ATOM 788 O O . ALA A 1 99 ? -8.290 -22.482 45.910 1.00 57.16 99 ALA A O 1
ATOM 789 N N . SER A 1 100 ? -10.234 -23.103 45.011 1.00 56.84 100 SER A N 1
ATOM 790 C CA . SER A 1 100 ? -9.584 -23.797 43.875 1.00 56.84 100 SER A CA 1
ATOM 791 C C . SER A 1 100 ? -9.705 -23.156 42.486 1.00 56.84 100 SER A C 1
ATOM 793 O O . SER A 1 100 ? -9.106 -23.681 41.552 1.00 56.84 100 SER A O 1
ATOM 795 N N . SER A 1 101 ? -10.397 -22.024 42.306 1.00 56.84 101 SER A N 1
ATOM 796 C CA . SER A 1 101 ? -10.645 -21.457 40.961 1.00 56.84 101 SER A CA 1
ATOM 797 C C . SER A 1 101 ? -10.066 -20.058 40.703 1.00 56.84 101 SER A C 1
ATOM 799 O O . SER A 1 101 ? -10.418 -19.435 39.709 1.00 56.84 101 SER A O 1
ATOM 801 N N . ALA A 1 102 ? -9.193 -19.537 41.572 1.00 56.22 102 ALA A N 1
ATOM 802 C CA . ALA A 1 102 ? -8.789 -18.123 41.549 1.00 56.22 102 ALA A CA 1
ATOM 803 C C . ALA A 1 102 ? -7.347 -17.831 41.068 1.00 56.22 102 ALA A C 1
ATOM 805 O O . ALA A 1 102 ? -6.906 -16.687 41.168 1.00 56.22 102 ALA A O 1
ATOM 806 N N . SER A 1 103 ? -6.578 -18.812 40.574 1.00 54.03 103 SER A N 1
ATOM 807 C CA . SER A 1 103 ? -5.114 -18.645 40.454 1.00 54.03 103 SER A CA 1
ATOM 808 C C . SER A 1 103 ? -4.519 -18.513 39.046 1.00 54.03 103 SER A C 1
ATOM 810 O O . SER A 1 103 ? -3.318 -18.271 38.961 1.00 54.03 103 SER A O 1
ATOM 812 N N . SER A 1 104 ? -5.277 -18.636 37.950 1.00 56.91 104 SER A N 1
ATOM 813 C CA . SER A 1 104 ? -4.712 -18.469 36.592 1.00 56.91 104 SER A CA 1
ATOM 814 C C . SER A 1 104 ? -4.904 -17.076 35.988 1.00 56.91 104 SER A C 1
ATOM 816 O O . SER A 1 104 ? -4.065 -16.644 35.207 1.00 56.91 104 SER A O 1
ATOM 818 N N . ASP A 1 105 ? -5.946 -16.340 36.380 1.00 57.31 105 ASP A N 1
ATOM 819 C CA . ASP A 1 105 ? -6.301 -15.074 35.713 1.00 57.31 105 ASP A CA 1
ATOM 820 C C . ASP A 1 105 ? -5.502 -13.859 36.213 1.00 57.31 105 ASP A C 1
ATOM 822 O O . ASP A 1 105 ? -5.510 -12.795 35.596 1.00 57.31 105 ASP A O 1
ATOM 826 N N . SER A 1 106 ? -4.779 -13.985 37.330 1.00 55.78 106 SER A N 1
ATOM 827 C CA . SER A 1 106 ? -4.045 -12.860 37.923 1.00 55.78 106 SER A CA 1
ATOM 828 C C . SER A 1 106 ? -2.646 -12.650 37.335 1.00 55.78 106 SER A C 1
ATOM 830 O O . SER A 1 106 ? -2.140 -11.526 37.386 1.00 55.78 106 SER A O 1
ATOM 832 N N . LEU A 1 107 ? -2.036 -13.672 36.723 1.00 55.47 107 LEU A N 1
ATOM 833 C CA . LEU A 1 107 ? -0.707 -13.566 36.101 1.00 55.47 107 LEU A CA 1
ATOM 834 C C . LEU A 1 107 ? -0.730 -12.817 34.759 1.00 55.47 107 LEU A C 1
ATOM 836 O O . LEU A 1 107 ? 0.237 -12.126 34.444 1.00 55.47 107 LEU A O 1
ATOM 840 N N . ASP A 1 108 ? -1.857 -12.828 34.044 1.00 56.41 108 ASP A N 1
ATOM 841 C CA . ASP A 1 108 ? -2.045 -12.046 32.811 1.00 56.41 108 ASP A CA 1
ATOM 842 C C . ASP A 1 108 ? -2.223 -10.537 33.073 1.00 56.41 108 ASP A C 1
ATOM 844 O O . ASP A 1 108 ? -2.109 -9.720 32.159 1.00 56.41 108 ASP A O 1
ATOM 848 N N . SER A 1 109 ? -2.469 -10.133 34.326 1.00 56.31 109 SER A N 1
ATOM 849 C CA . SER A 1 109 ? -2.696 -8.725 34.689 1.00 56.31 109 SER A CA 1
ATOM 850 C C . SER A 1 109 ? -1.413 -7.898 34.868 1.00 56.31 109 SER A C 1
ATOM 852 O O . SER A 1 109 ? -1.481 -6.668 34.911 1.00 56.31 109 SER A O 1
ATOM 854 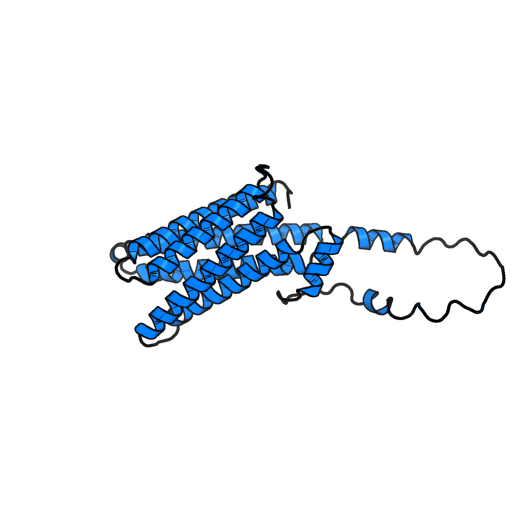N N . LEU A 1 110 ? -0.247 -8.554 34.961 1.00 49.50 110 LEU A N 1
ATOM 855 C CA . LEU A 1 110 ? 1.056 -7.906 35.174 1.00 49.50 110 LEU A CA 1
ATOM 856 C C . LEU A 1 110 ? 1.910 -7.785 33.914 1.00 49.50 110 LEU A C 1
ATOM 858 O O . LEU A 1 110 ? 2.912 -7.067 33.939 1.00 49.50 110 LEU A O 1
ATOM 862 N N . ASP A 1 111 ? 1.501 -8.401 32.805 1.00 55.03 111 ASP A N 1
ATOM 863 C CA . ASP A 1 111 ? 2.099 -8.142 31.498 1.00 55.03 111 ASP A CA 1
ATOM 864 C C . ASP A 1 111 ? 1.544 -6.807 30.975 1.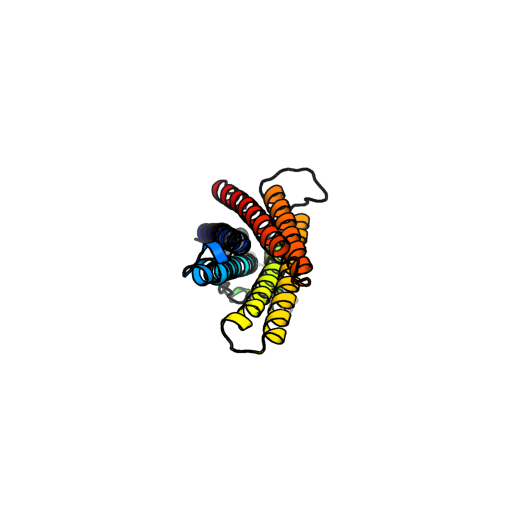00 55.03 111 ASP A C 1
ATOM 866 O O . ASP A 1 111 ? 0.760 -6.728 30.026 1.00 55.03 111 ASP A O 1
ATOM 870 N N . GLY A 1 112 ? 1.891 -5.731 31.696 1.00 58.56 112 GLY A N 1
ATOM 871 C CA . GLY A 1 112 ? 1.565 -4.354 31.357 1.00 58.56 112 GLY A CA 1
ATOM 872 C C . GLY A 1 112 ? 1.865 -4.159 29.884 1.00 58.56 112 GLY A C 1
ATOM 873 O O . GLY A 1 112 ? 2.997 -4.392 29.469 1.00 58.56 112 GLY A O 1
ATOM 874 N N . GLN A 1 113 ? 0.817 -3.852 29.116 1.00 70.31 113 GLN A N 1
ATOM 875 C CA . GLN A 1 113 ? 0.739 -4.035 27.668 1.00 70.31 113 GLN A CA 1
ATOM 876 C C . GLN A 1 113 ? 1.967 -3.465 26.958 1.00 70.31 113 GLN A C 1
ATOM 878 O O . GLN A 1 113 ? 2.013 -2.294 26.584 1.00 70.31 113 GLN A O 1
ATOM 883 N N . ARG A 1 114 ? 2.992 -4.307 26.793 1.00 84.19 114 ARG A N 1
ATOM 884 C CA . ARG A 1 114 ? 4.200 -3.935 26.072 1.00 84.19 114 ARG A CA 1
ATOM 885 C C . ARG A 1 114 ? 3.796 -3.680 24.634 1.00 84.19 114 ARG A C 1
ATOM 887 O O . ARG A 1 114 ? 3.046 -4.467 24.054 1.00 84.19 114 ARG A O 1
ATOM 894 N N . PHE A 1 115 ? 4.313 -2.595 24.075 1.00 90.31 115 PHE A N 1
ATOM 895 C CA . PHE A 1 115 ? 4.102 -2.279 22.675 1.00 90.31 115 PHE A CA 1
ATOM 896 C C . PHE A 1 115 ? 4.600 -3.440 21.804 1.00 90.31 115 PHE A C 1
ATOM 898 O O . PHE A 1 115 ? 5.741 -3.894 21.944 1.00 90.31 115 PHE A O 1
ATOM 905 N N . LYS A 1 116 ? 3.735 -3.946 20.926 1.00 93.75 116 LYS A N 1
ATOM 906 C CA . LYS A 1 116 ? 4.025 -5.091 20.058 1.00 93.75 116 LYS A CA 1
ATOM 907 C C . LYS A 1 116 ? 4.400 -4.593 18.673 1.00 93.75 116 LYS A C 1
ATOM 909 O O . LYS A 1 116 ? 3.574 -3.997 17.992 1.00 93.75 116 LYS A O 1
ATOM 914 N N . TRP A 1 117 ? 5.629 -4.890 18.258 1.00 95.38 117 TRP A N 1
ATOM 915 C CA . TRP A 1 117 ? 6.196 -4.473 16.968 1.00 95.38 117 TRP A CA 1
ATOM 916 C C . TRP A 1 117 ? 5.970 -5.471 15.827 1.00 95.38 117 TRP A C 1
ATOM 918 O O . TRP A 1 117 ? 6.153 -5.138 14.658 1.00 95.38 117 TRP A O 1
ATOM 928 N N . TRP A 1 118 ? 5.622 -6.718 16.140 1.00 96.50 118 TRP A N 1
ATOM 929 C CA . TRP A 1 118 ? 5.490 -7.758 15.125 1.00 96.50 118 TRP A CA 1
ATOM 930 C C . TRP A 1 118 ? 4.088 -7.726 14.482 1.00 96.50 118 TRP A C 1
ATOM 932 O O . TRP A 1 118 ? 3.105 -7.938 15.192 1.00 96.50 118 TRP A O 1
ATOM 942 N N . PRO A 1 119 ? 3.953 -7.510 13.157 1.00 96.12 119 PRO A N 1
ATOM 943 C CA . PRO A 1 119 ? 2.662 -7.252 12.509 1.00 96.12 119 PRO A CA 1
ATOM 944 C C . PRO A 1 119 ? 1.759 -8.494 12.428 1.00 96.12 119 PRO A C 1
ATOM 946 O O . PRO A 1 119 ? 0.570 -8.388 12.131 1.00 96.12 119 PRO A O 1
ATOM 949 N N . PHE A 1 120 ? 2.285 -9.681 12.750 1.00 97.06 120 PHE A N 1
ATOM 950 C CA . PHE A 1 120 ? 1.537 -10.940 12.731 1.00 97.06 120 PHE A CA 1
ATOM 951 C C . PHE A 1 120 ? 1.118 -11.432 14.128 1.00 97.06 120 PHE A C 1
ATOM 953 O O . PHE A 1 120 ? 0.915 -12.627 14.340 1.00 97.06 120 PHE A O 1
ATOM 960 N N . HIS A 1 121 ? 0.936 -10.534 15.105 1.00 95.75 121 HIS A N 1
ATOM 961 C CA . HIS A 1 121 ? 0.272 -10.858 16.381 1.00 95.75 121 HIS A CA 1
ATOM 962 C C . HIS A 1 121 ? -1.259 -11.010 16.227 1.00 95.75 121 HIS A C 1
ATOM 964 O O . HIS A 1 121 ? -2.033 -10.404 16.970 1.00 95.75 121 HIS A O 1
ATOM 970 N N . ILE A 1 122 ? -1.700 -11.876 15.305 1.00 96.25 122 ILE A N 1
ATOM 971 C CA . ILE A 1 122 ? -3.104 -12.061 14.885 1.00 96.25 122 ILE A CA 1
ATOM 972 C C . ILE A 1 122 ? -4.041 -12.207 16.088 1.00 96.25 122 ILE A C 1
ATOM 974 O O . ILE A 1 122 ? -5.013 -11.474 16.226 1.00 96.25 122 ILE A O 1
ATOM 978 N N . ARG A 1 123 ? -3.717 -13.116 17.016 1.00 95.88 123 ARG A N 1
ATOM 979 C CA . ARG A 1 123 ? -4.557 -13.378 18.199 1.00 95.88 123 ARG A CA 1
ATOM 980 C C . ARG A 1 123 ? -4.733 -12.147 19.085 1.00 95.88 123 ARG A C 1
ATOM 982 O O . ARG A 1 123 ? -5.791 -11.967 19.671 1.00 95.88 123 ARG A O 1
ATOM 989 N N . THR A 1 124 ? -3.696 -11.313 19.196 1.00 93.69 124 THR A N 1
ATOM 990 C CA . THR A 1 124 ? -3.792 -10.069 19.970 1.00 93.69 124 THR A CA 1
ATOM 991 C C . THR A 1 124 ? -4.669 -9.059 19.247 1.00 93.69 124 THR A C 1
ATOM 993 O O . THR A 1 124 ? -5.561 -8.510 19.880 1.00 93.69 124 THR A O 1
ATOM 996 N N . ALA A 1 125 ? -4.446 -8.846 17.947 1.00 95.12 125 ALA A N 1
ATOM 997 C CA . ALA A 1 125 ? -5.239 -7.909 17.157 1.00 95.12 125 ALA A CA 1
ATOM 998 C C . ALA A 1 125 ? -6.728 -8.272 17.183 1.00 95.12 125 ALA A C 1
ATOM 1000 O O . ALA A 1 125 ? -7.553 -7.428 17.510 1.00 95.12 125 ALA A O 1
ATOM 1001 N N . LEU A 1 126 ? -7.063 -9.543 16.934 1.00 96.00 126 LEU A N 1
ATOM 1002 C CA . LEU A 1 126 ? -8.448 -10.014 16.946 1.00 96.00 126 LEU A CA 1
ATOM 1003 C C . LEU A 1 126 ? -9.101 -9.861 18.321 1.00 96.00 126 LEU A C 1
ATOM 1005 O O . LEU A 1 126 ? -10.226 -9.388 18.397 1.00 96.00 126 LEU A O 1
ATOM 1009 N N . ARG A 1 127 ? -8.391 -10.193 19.408 1.00 94.00 127 ARG A N 1
ATOM 1010 C CA . ARG A 1 127 ? -8.900 -9.975 20.770 1.00 94.00 127 ARG A CA 1
ATOM 1011 C C . ARG A 1 127 ? -9.143 -8.491 21.046 1.00 94.00 127 ARG A C 1
ATOM 1013 O O . ARG A 1 127 ? -10.151 -8.140 21.641 1.00 94.00 127 ARG A O 1
ATOM 1020 N N . ASN A 1 128 ? -8.226 -7.622 20.634 1.00 92.00 128 ASN A N 1
ATOM 1021 C CA . ASN A 1 128 ? -8.358 -6.185 20.856 1.00 92.00 128 ASN A CA 1
ATOM 1022 C C . ASN A 1 128 ? -9.533 -5.598 20.059 1.00 92.00 128 ASN A C 1
ATOM 1024 O O . ASN A 1 128 ? -10.328 -4.854 20.629 1.00 92.00 128 ASN A O 1
ATOM 1028 N N . LEU A 1 129 ? -9.683 -5.979 18.787 1.00 93.94 129 LEU A N 1
ATOM 1029 C CA . LEU A 1 129 ? -10.819 -5.590 17.945 1.00 93.94 129 LEU A CA 1
ATOM 1030 C C . LEU A 1 129 ? -12.150 -6.083 18.528 1.00 93.94 129 LEU A C 1
ATOM 1032 O O . LEU A 1 129 ? -13.070 -5.285 18.683 1.00 93.94 129 LEU A O 1
ATOM 1036 N N . ASP A 1 130 ? -12.214 -7.345 18.959 1.00 94.50 130 ASP A N 1
ATOM 1037 C CA . ASP A 1 130 ? -13.398 -7.927 19.603 1.00 94.50 130 ASP A CA 1
ATOM 1038 C C . ASP A 1 130 ? -13.790 -7.161 20.876 1.00 94.50 130 ASP A C 1
ATOM 1040 O O . ASP A 1 130 ? -14.947 -6.785 21.052 1.00 94.50 130 ASP A O 1
ATOM 1044 N N . THR A 1 131 ? -12.816 -6.789 21.721 1.00 90.94 131 THR A N 1
ATOM 1045 C CA . THR A 1 131 ? -13.100 -5.978 22.922 1.00 90.94 131 THR A CA 1
ATOM 1046 C C . THR A 1 131 ? -13.635 -4.579 22.604 1.00 90.94 131 THR A C 1
ATOM 1048 O O . THR A 1 131 ? -14.250 -3.949 23.465 1.00 90.94 131 THR A O 1
ATOM 1051 N N . LEU A 1 132 ? -13.389 -4.072 21.394 1.00 90.25 132 LEU A N 1
ATOM 1052 C CA . LEU A 1 132 ? -13.904 -2.793 20.900 1.00 90.25 132 LEU A CA 1
ATOM 1053 C C . LEU A 1 132 ? -15.231 -2.948 20.141 1.00 90.25 132 LEU A C 1
ATOM 1055 O O . LEU A 1 132 ? -15.790 -1.949 19.696 1.00 90.25 132 LEU A O 1
ATOM 1059 N N . GLY A 1 133 ? -15.743 -4.174 19.992 1.00 93.19 133 GLY A N 1
ATOM 1060 C CA . GLY A 1 133 ? -16.918 -4.469 19.172 1.00 93.19 133 GLY A CA 1
ATOM 1061 C C . GLY A 1 133 ? -16.669 -4.311 17.669 1.00 93.19 133 GLY A C 1
ATOM 1062 O O . GLY A 1 133 ? -17.628 -4.226 16.902 1.00 93.19 133 GLY A O 1
ATOM 1063 N N . ALA A 1 134 ? -15.403 -4.250 17.249 1.00 93.44 134 ALA A N 1
ATOM 1064 C CA . ALA A 1 134 ? -15.008 -4.209 15.849 1.00 93.44 134 ALA A CA 1
ATOM 1065 C C . ALA A 1 134 ? -14.876 -5.633 15.288 1.00 93.44 134 ALA A C 1
ATOM 1067 O O . ALA A 1 134 ? -14.515 -6.575 15.998 1.00 93.44 134 ALA A O 1
ATOM 1068 N N . GLY A 1 135 ? -15.158 -5.793 13.995 1.00 95.19 135 GLY A N 1
ATOM 1069 C CA . GLY A 1 135 ? -14.973 -7.066 13.304 1.00 95.19 135 GLY A CA 1
ATOM 1070 C C . GLY A 1 135 ? -13.492 -7.435 13.124 1.00 95.19 135 GLY A C 1
ATOM 1071 O O . GLY A 1 135 ? -12.597 -6.648 13.428 1.00 95.19 135 GLY A O 1
ATOM 1072 N N . PRO A 1 136 ? -13.192 -8.625 12.574 1.00 97.62 136 PRO A N 1
ATOM 1073 C CA . PRO A 1 136 ? -11.818 -9.031 12.263 1.00 97.62 136 PRO A CA 1
ATOM 1074 C C . PRO A 1 136 ? -11.239 -8.311 11.032 1.00 97.62 136 PRO A C 1
ATOM 1076 O O . PRO A 1 136 ? -10.027 -8.341 10.805 1.00 97.62 136 PRO A O 1
ATOM 1079 N N . TRP A 1 137 ? -12.096 -7.699 10.211 1.00 97.94 137 TRP A N 1
ATOM 1080 C CA . TRP A 1 137 ? -11.750 -7.186 8.889 1.00 97.94 137 TRP A CA 1
ATOM 1081 C C . TRP A 1 137 ? -10.687 -6.084 8.869 1.00 97.94 137 TRP A C 1
ATOM 1083 O O . TRP A 1 137 ? -9.840 -6.168 7.979 1.00 97.94 137 TRP A O 1
ATOM 1093 N N . PRO A 1 138 ? -10.616 -5.131 9.824 1.00 97.12 138 PRO A N 1
ATOM 1094 C CA . PRO A 1 138 ? -9.542 -4.138 9.848 1.00 97.12 138 PRO A CA 1
ATOM 1095 C C . PRO A 1 138 ? -8.154 -4.785 9.877 1.00 97.12 138 PRO A C 1
ATOM 1097 O O . PRO A 1 138 ? -7.264 -4.411 9.113 1.00 97.12 138 PRO A O 1
ATOM 1100 N N . TYR A 1 139 ? -7.974 -5.820 10.706 1.00 97.88 139 TYR A N 1
ATOM 1101 C CA . TYR A 1 139 ? -6.709 -6.547 10.773 1.00 97.88 139 TYR A CA 1
ATOM 1102 C C . TYR A 1 139 ? -6.465 -7.392 9.518 1.00 97.88 139 TYR A C 1
ATOM 1104 O O . TYR A 1 139 ? -5.353 -7.399 8.992 1.00 97.88 139 TYR A O 1
ATOM 1112 N N . VAL A 1 140 ? -7.494 -8.087 9.019 1.00 98.12 140 VAL A N 1
ATOM 1113 C CA . VAL A 1 140 ? -7.388 -8.910 7.801 1.00 98.12 140 VAL A CA 1
ATOM 1114 C C . VAL A 1 140 ? -6.974 -8.058 6.600 1.00 98.12 140 VAL A C 1
ATOM 1116 O O . VAL A 1 140 ? -6.021 -8.420 5.914 1.00 98.12 140 VAL A O 1
ATOM 1119 N N . ALA A 1 141 ? -7.624 -6.913 6.380 1.00 98.06 141 ALA A N 1
ATOM 1120 C CA . ALA A 1 141 ? -7.269 -5.974 5.319 1.00 98.06 141 ALA A CA 1
ATOM 1121 C C . ALA A 1 141 ? -5.817 -5.494 5.463 1.00 98.06 141 ALA A C 1
ATOM 1123 O O . ALA A 1 141 ? -5.027 -5.630 4.529 1.00 98.06 141 ALA A O 1
ATOM 1124 N N . SER A 1 142 ? -5.441 -5.030 6.660 1.00 98.06 142 SER A N 1
ATOM 1125 C CA . SER A 1 142 ? -4.084 -4.554 6.966 1.00 98.06 142 SER A CA 1
ATOM 1126 C C . SER A 1 142 ? -3.013 -5.606 6.666 1.00 98.06 142 SER A C 1
ATOM 1128 O O . SER A 1 142 ? -2.027 -5.323 5.984 1.00 98.06 142 SER A O 1
ATOM 1130 N N . ALA A 1 143 ? -3.220 -6.840 7.132 1.00 98.25 143 ALA A N 1
ATOM 1131 C CA . ALA A 1 143 ? -2.285 -7.939 6.929 1.00 98.25 143 ALA A CA 1
ATOM 1132 C C . ALA A 1 143 ? -2.165 -8.324 5.447 1.00 98.25 143 ALA A C 1
ATOM 1134 O O . ALA A 1 143 ? -1.059 -8.576 4.967 1.00 98.25 143 ALA A O 1
ATOM 1135 N N . ILE A 1 144 ? -3.280 -8.339 4.711 1.00 98.44 144 ILE A N 1
ATOM 1136 C CA . ILE A 1 144 ? -3.295 -8.633 3.274 1.00 98.44 144 ILE A CA 1
ATOM 1137 C C . ILE A 1 144 ? -2.531 -7.559 2.492 1.00 98.44 144 ILE A C 1
ATOM 1139 O O . ILE A 1 144 ? -1.669 -7.907 1.684 1.00 98.44 144 ILE A O 1
ATOM 1143 N N . TYR A 1 145 ? -2.768 -6.271 2.762 1.00 98.56 145 TYR A N 1
ATOM 1144 C CA . TYR A 1 145 ? -1.997 -5.195 2.133 1.00 98.56 145 TYR A CA 1
ATOM 1145 C C . TYR A 1 145 ? -0.505 -5.280 2.468 1.00 98.56 145 TYR A C 1
ATOM 1147 O O . TYR A 1 145 ? 0.333 -5.112 1.579 1.00 98.56 145 TYR A O 1
ATOM 1155 N N . PHE A 1 146 ? -0.162 -5.588 3.722 1.00 98.56 146 PHE A N 1
ATOM 1156 C CA . PHE A 1 146 ? 1.230 -5.734 4.147 1.00 98.56 146 PHE A CA 1
ATOM 1157 C C . PHE A 1 146 ? 1.941 -6.881 3.409 1.00 98.56 146 PHE A C 1
ATOM 1159 O O . PHE A 1 146 ? 3.050 -6.714 2.904 1.00 98.56 146 PHE A O 1
ATOM 1166 N N . VAL A 1 147 ? 1.286 -8.034 3.253 1.00 98.50 147 VAL A N 1
ATOM 1167 C CA . VAL A 1 147 ? 1.812 -9.136 2.426 1.00 98.50 147 VAL A CA 1
ATOM 1168 C C . VAL A 1 147 ? 1.908 -8.724 0.952 1.00 98.50 147 VAL A C 1
ATOM 1170 O O . VAL A 1 147 ? 2.901 -9.032 0.287 1.00 98.50 147 VAL A O 1
ATOM 1173 N N . GLY A 1 148 ? 0.927 -7.977 0.442 1.00 98.31 148 GLY A N 1
ATOM 1174 C CA . GLY A 1 148 ? 0.939 -7.441 -0.917 1.00 98.31 148 GLY A CA 1
ATOM 1175 C C . GLY A 1 148 ? 2.151 -6.556 -1.200 1.00 98.31 148 GLY A C 1
ATOM 1176 O O . GLY A 1 148 ? 2.839 -6.759 -2.201 1.00 98.31 148 GLY A O 1
ATOM 1177 N N . VAL A 1 149 ? 2.483 -5.624 -0.303 1.00 98.19 149 VAL A N 1
ATOM 1178 C CA . VAL A 1 149 ? 3.625 -4.718 -0.513 1.00 98.19 149 VAL A CA 1
ATOM 1179 C C . VAL A 1 149 ? 4.967 -5.425 -0.355 1.00 98.19 149 VAL A C 1
ATOM 1181 O O . VAL A 1 149 ? 5.892 -5.144 -1.117 1.00 98.19 149 VAL A O 1
ATOM 1184 N N . LEU A 1 150 ? 5.073 -6.400 0.554 1.00 98.25 150 LEU A N 1
ATOM 1185 C CA . LEU A 1 150 ? 6.247 -7.275 0.627 1.00 98.25 150 LEU A CA 1
ATOM 1186 C C . LEU A 1 150 ? 6.451 -8.027 -0.693 1.00 98.25 150 LEU A C 1
ATOM 1188 O O . LEU A 1 150 ? 7.574 -8.112 -1.192 1.00 98.25 150 LEU A O 1
ATOM 1192 N N . THR A 1 151 ? 5.359 -8.501 -1.297 1.00 98.19 151 THR A N 1
ATOM 1193 C CA . THR A 1 151 ? 5.385 -9.175 -2.600 1.00 98.19 151 THR A CA 1
ATOM 1194 C C . THR A 1 151 ? 5.839 -8.219 -3.707 1.00 98.19 151 THR A C 1
ATOM 1196 O O . THR A 1 151 ? 6.748 -8.556 -4.461 1.00 98.19 151 THR A O 1
ATOM 1199 N N . PHE A 1 152 ? 5.326 -6.984 -3.758 1.00 97.38 152 PHE A N 1
ATOM 1200 C CA . PHE A 1 152 ? 5.830 -5.952 -4.680 1.00 97.38 152 PHE A CA 1
ATOM 1201 C C . PHE A 1 152 ? 7.316 -5.616 -4.476 1.00 97.38 152 PHE A C 1
ATOM 1203 O O . PHE A 1 152 ? 8.003 -5.252 -5.439 1.00 97.38 152 PHE A O 1
ATOM 1210 N N . GLY A 1 153 ? 7.810 -5.723 -3.239 1.00 97.19 153 GLY A N 1
ATOM 1211 C CA . GLY A 1 153 ? 9.222 -5.568 -2.896 1.00 97.19 153 GLY A CA 1
ATOM 1212 C C . GLY A 1 153 ? 10.108 -6.613 -3.575 1.00 97.19 153 GLY A C 1
ATOM 1213 O O . GLY A 1 153 ? 11.158 -6.261 -4.104 1.00 97.19 153 GLY A O 1
ATOM 1214 N N . VAL A 1 154 ? 9.653 -7.868 -3.671 1.00 97.62 154 VAL A N 1
ATOM 1215 C CA . VAL A 1 154 ? 10.359 -8.929 -4.422 1.00 97.62 154 VAL A CA 1
ATOM 1216 C C . VAL A 1 154 ? 10.524 -8.551 -5.896 1.00 97.62 154 VAL A C 1
ATOM 1218 O O . VAL A 1 154 ? 11.563 -8.819 -6.493 1.00 97.62 154 VAL A O 1
ATOM 1221 N N . GLY A 1 155 ? 9.542 -7.852 -6.469 1.00 95.94 155 GLY A N 1
ATOM 1222 C CA . GLY A 1 155 ? 9.602 -7.361 -7.846 1.00 95.94 155 GLY A CA 1
ATOM 1223 C C . GLY A 1 155 ? 10.693 -6.317 -8.113 1.00 95.94 155 GLY A C 1
ATOM 1224 O O . GLY A 1 155 ? 10.940 -6.033 -9.276 1.00 95.94 155 GLY A O 1
ATOM 1225 N N . LEU A 1 156 ? 11.337 -5.753 -7.080 1.00 94.69 156 LEU A N 1
ATOM 1226 C CA . LEU A 1 156 ? 12.494 -4.852 -7.224 1.00 94.69 156 LEU A CA 1
ATOM 1227 C C . LEU A 1 156 ? 13.840 -5.582 -7.236 1.00 94.69 156 LEU A C 1
ATOM 1229 O O . LEU A 1 156 ? 14.856 -4.985 -7.571 1.00 94.69 156 LEU A O 1
ATOM 1233 N N . VAL A 1 157 ? 13.890 -6.859 -6.844 1.00 96.25 157 VAL A N 1
ATOM 1234 C CA . VAL A 1 157 ? 15.152 -7.620 -6.814 1.00 96.25 157 VAL A CA 1
ATOM 1235 C C . VAL A 1 157 ? 15.897 -7.569 -8.160 1.00 96.25 157 VAL A C 1
ATOM 1237 O O . VAL A 1 157 ? 17.118 -7.398 -8.125 1.00 96.25 157 VAL A O 1
ATOM 1240 N N . PRO A 1 158 ? 15.225 -7.647 -9.329 1.00 95.94 158 PRO A N 1
ATOM 1241 C CA . PRO A 1 158 ? 15.890 -7.501 -10.623 1.00 95.94 158 PRO A CA 1
ATOM 1242 C C . PRO A 1 158 ? 16.634 -6.177 -10.840 1.00 95.94 158 PRO A C 1
ATOM 1244 O O . PRO A 1 158 ? 17.602 -6.165 -11.595 1.00 95.94 158 PRO A O 1
ATOM 1247 N N . ASP A 1 159 ? 16.225 -5.098 -10.169 1.00 93.00 159 ASP A N 1
ATOM 1248 C CA . ASP A 1 159 ? 16.849 -3.774 -10.306 1.00 93.00 159 ASP A CA 1
ATOM 1249 C C . ASP A 1 159 ? 18.153 -3.663 -9.496 1.00 93.00 159 ASP A C 1
ATOM 1251 O O . ASP A 1 159 ? 19.021 -2.852 -9.806 1.00 93.00 159 ASP A O 1
ATOM 1255 N N . PHE A 1 160 ? 18.324 -4.500 -8.466 1.00 94.88 160 PHE A N 1
ATOM 1256 C CA . PHE A 1 160 ? 19.488 -4.467 -7.568 1.00 94.88 160 PHE A CA 1
ATOM 1257 C C . PHE A 1 160 ? 20.443 -5.649 -7.748 1.00 94.88 160 PHE A C 1
ATOM 1259 O O . PHE A 1 160 ? 21.567 -5.623 -7.243 1.00 94.88 160 PHE A O 1
ATOM 1266 N N . VAL A 1 161 ? 20.010 -6.703 -8.440 1.00 97.00 161 VAL A N 1
ATOM 1267 C CA . VAL A 1 161 ? 20.774 -7.939 -8.609 1.00 97.00 161 VAL A CA 1
ATOM 1268 C C . VAL A 1 161 ? 20.895 -8.268 -10.090 1.00 97.00 161 VAL A C 1
ATOM 1270 O O . VAL A 1 161 ? 19.902 -8.507 -10.772 1.00 97.00 161 VAL A O 1
ATOM 1273 N N . SER A 1 162 ? 22.133 -8.354 -10.583 1.00 97.12 162 SER A N 1
ATOM 1274 C CA . SER A 1 162 ? 22.400 -8.788 -11.958 1.00 97.12 162 SER A CA 1
ATOM 1275 C C . SER A 1 162 ? 21.909 -10.220 -12.183 1.00 97.12 162 SER A C 1
ATOM 1277 O O . SER A 1 162 ? 22.388 -11.160 -11.550 1.00 97.12 162 SER A O 1
ATOM 1279 N N . MET A 1 163 ? 20.968 -10.392 -13.111 1.00 97.81 163 MET A N 1
ATOM 1280 C CA . MET A 1 163 ? 20.390 -11.688 -13.466 1.00 97.81 163 MET A CA 1
ATOM 1281 C C . MET A 1 163 ? 19.980 -11.732 -14.947 1.00 97.81 163 MET A C 1
ATOM 1283 O O . MET A 1 163 ? 19.866 -10.684 -15.587 1.00 97.81 163 MET A O 1
ATOM 1287 N N . PRO A 1 164 ? 19.747 -12.924 -15.531 1.00 98.06 164 PRO A N 1
ATOM 1288 C CA . PRO A 1 164 ? 19.266 -13.027 -16.906 1.00 98.06 164 PRO A CA 1
ATOM 1289 C C . PRO A 1 164 ? 17.942 -12.275 -17.103 1.00 98.06 164 PRO A C 1
ATOM 1291 O O . PRO A 1 164 ? 17.020 -12.428 -16.302 1.00 98.06 164 PRO A O 1
ATOM 1294 N N . LYS A 1 165 ? 17.811 -11.520 -18.205 1.00 95.94 165 LYS A N 1
ATOM 1295 C CA . LYS A 1 165 ? 16.630 -10.678 -18.500 1.00 95.94 165 LYS A CA 1
ATOM 1296 C C . LYS A 1 165 ? 15.299 -11.430 -18.412 1.00 95.94 165 LYS A C 1
ATOM 1298 O O . LYS A 1 165 ? 14.312 -10.886 -17.936 1.00 95.94 165 LYS A O 1
ATOM 1303 N N . GLN A 1 166 ? 15.281 -12.690 -18.842 1.00 96.25 166 GLN A N 1
ATOM 1304 C CA . GLN A 1 166 ? 14.089 -13.532 -18.762 1.00 96.25 166 GLN A CA 1
ATOM 1305 C C . GLN A 1 166 ? 13.684 -13.815 -17.307 1.00 96.25 166 GLN A C 1
ATOM 1307 O O . GLN A 1 166 ? 12.505 -13.755 -16.980 1.00 96.25 166 GLN A O 1
ATOM 1312 N N . VAL A 1 167 ? 14.654 -14.085 -16.428 1.00 97.44 167 VAL A N 1
ATOM 1313 C CA . VAL A 1 167 ? 14.412 -14.317 -14.996 1.00 97.44 167 VAL A CA 1
ATOM 1314 C C . VAL A 1 167 ? 13.938 -13.027 -14.327 1.00 97.44 167 VAL A C 1
ATOM 1316 O O . VAL A 1 167 ? 12.932 -13.052 -13.625 1.00 97.44 167 VAL A O 1
ATOM 1319 N N . ALA A 1 168 ? 14.605 -11.904 -14.612 1.00 96.69 168 ALA A N 1
ATOM 1320 C CA . ALA A 1 168 ? 14.206 -10.573 -14.152 1.00 96.69 168 ALA A CA 1
ATOM 1321 C C . ALA A 1 168 ? 12.748 -10.255 -14.509 1.00 96.69 168 ALA A C 1
ATOM 1323 O O . ALA A 1 168 ? 11.960 -9.891 -13.637 1.00 96.69 168 ALA A O 1
ATOM 1324 N N . HIS A 1 169 ? 12.382 -10.463 -15.778 1.00 95.19 169 HIS A N 1
ATOM 1325 C CA . HIS A 1 169 ? 11.026 -10.242 -16.267 1.00 95.19 169 HIS A CA 1
ATOM 1326 C C . HIS A 1 169 ? 10.002 -11.094 -15.507 1.00 95.19 169 HIS A C 1
ATOM 1328 O O . HIS A 1 169 ? 9.036 -10.551 -14.984 1.00 95.19 169 HIS A O 1
ATOM 1334 N N . TRP A 1 170 ? 10.228 -12.405 -15.366 1.00 97.00 170 TRP A N 1
ATOM 1335 C CA . TRP A 1 170 ? 9.283 -13.280 -14.661 1.00 97.00 170 TRP A CA 1
ATOM 1336 C C . TRP A 1 170 ? 9.154 -12.963 -13.171 1.00 97.00 170 TRP A C 1
ATOM 1338 O O . TRP A 1 170 ? 8.037 -12.973 -12.655 1.00 97.00 170 TRP A O 1
ATOM 1348 N N . ILE A 1 171 ? 10.258 -12.655 -12.483 1.00 97.62 171 ILE A N 1
ATOM 1349 C CA . ILE A 1 171 ? 10.220 -12.240 -11.073 1.00 97.62 171 ILE A CA 1
ATOM 1350 C C . ILE A 1 171 ? 9.384 -10.969 -10.928 1.00 97.62 171 ILE A C 1
ATOM 1352 O O . ILE A 1 171 ? 8.488 -10.936 -10.087 1.00 97.62 171 ILE A O 1
ATOM 1356 N N . GLY A 1 172 ? 9.634 -9.960 -11.768 1.00 96.19 172 GLY A N 1
ATOM 1357 C CA . GLY A 1 172 ? 8.865 -8.719 -11.787 1.00 96.19 172 GLY A CA 1
ATOM 1358 C C . GLY A 1 172 ? 7.380 -8.976 -12.042 1.00 96.19 172 GLY A C 1
ATOM 1359 O O . GLY A 1 172 ? 6.546 -8.666 -11.195 1.00 96.19 172 GLY A O 1
ATOM 1360 N N . THR A 1 173 ? 7.039 -9.611 -13.160 1.00 96.25 173 THR A N 1
ATOM 1361 C CA . THR A 1 173 ? 5.646 -9.839 -13.570 1.00 96.25 173 THR A CA 1
ATOM 1362 C C . THR A 1 173 ? 4.854 -10.638 -12.530 1.00 96.25 173 THR A C 1
ATOM 1364 O O . THR A 1 173 ? 3.743 -10.249 -12.167 1.00 96.25 173 THR A O 1
ATOM 1367 N N . ILE A 1 174 ? 5.425 -11.718 -11.984 1.00 98.25 174 ILE A N 1
ATOM 1368 C CA . ILE A 1 174 ? 4.754 -12.548 -10.971 1.00 98.25 174 ILE A CA 1
ATOM 1369 C C . ILE A 1 174 ? 4.590 -11.783 -9.654 1.00 98.25 174 ILE A C 1
ATOM 1371 O O . ILE A 1 174 ? 3.507 -11.801 -9.064 1.00 98.25 174 ILE A O 1
ATOM 1375 N N . ALA A 1 175 ? 5.639 -11.098 -9.192 1.00 98.00 175 ALA A N 1
ATOM 1376 C CA . ALA A 1 175 ? 5.590 -10.317 -7.960 1.00 98.00 175 ALA A CA 1
ATOM 1377 C C . ALA A 1 175 ? 4.542 -9.200 -8.041 1.00 98.00 175 ALA A C 1
ATOM 1379 O O . ALA A 1 175 ? 3.762 -9.012 -7.107 1.00 98.00 175 ALA A O 1
ATOM 1380 N N . PHE A 1 176 ? 4.480 -8.491 -9.169 1.00 97.31 176 PHE A N 1
ATOM 1381 C CA . PHE A 1 176 ? 3.477 -7.453 -9.376 1.00 97.31 176 PHE A CA 1
ATOM 1382 C C . PHE A 1 176 ? 2.062 -8.030 -9.487 1.00 97.31 176 PHE A C 1
ATOM 1384 O O . PHE A 1 176 ? 1.148 -7.473 -8.888 1.00 97.31 176 PHE A O 1
ATOM 1391 N N . LEU A 1 177 ? 1.869 -9.171 -10.159 1.00 98.56 177 LEU A N 1
ATOM 1392 C CA . LEU A 1 177 ? 0.563 -9.834 -10.217 1.00 98.56 177 LEU A CA 1
ATOM 1393 C C . LEU A 1 177 ? 0.043 -10.191 -8.821 1.00 98.56 177 LEU A C 1
ATOM 1395 O O . LEU A 1 177 ? -1.068 -9.803 -8.463 1.00 98.56 177 LEU A O 1
ATOM 1399 N N . PHE A 1 178 ? 0.835 -10.906 -8.019 1.00 98.56 178 PHE A N 1
ATOM 1400 C CA . PHE A 1 178 ? 0.404 -11.303 -6.678 1.00 98.56 178 PHE A CA 1
ATOM 1401 C C . PHE A 1 178 ? 0.254 -10.104 -5.740 1.00 98.56 178 PHE A C 1
ATOM 1403 O O . PHE A 1 178 ? -0.722 -10.050 -4.993 1.00 98.56 178 PHE A O 1
ATOM 1410 N N . GLY A 1 179 ? 1.151 -9.117 -5.817 1.00 98.25 179 GLY A N 1
ATOM 1411 C CA . GLY A 1 179 ? 1.008 -7.855 -5.089 1.00 98.25 179 GLY A CA 1
ATOM 1412 C C . GLY A 1 179 ? -0.329 -7.169 -5.389 1.00 98.25 179 GLY A C 1
ATOM 1413 O O . GLY A 1 179 ? -1.061 -6.817 -4.461 1.00 98.25 179 GLY A O 1
ATOM 1414 N N . SER A 1 180 ? -0.702 -7.067 -6.669 1.00 98.50 180 SER A N 1
ATOM 1415 C CA . SER A 1 180 ? -1.972 -6.475 -7.108 1.00 98.50 180 SER A CA 1
ATOM 1416 C C . SER A 1 180 ? -3.193 -7.290 -6.676 1.00 98.50 180 SER A C 1
ATOM 1418 O O . SER A 1 180 ? -4.206 -6.710 -6.276 1.00 98.50 180 SER A O 1
ATOM 1420 N N . ILE A 1 181 ? -3.111 -8.627 -6.707 1.00 98.75 181 ILE A N 1
ATOM 1421 C CA . ILE A 1 181 ? -4.164 -9.508 -6.175 1.00 98.75 181 ILE A CA 1
ATOM 1422 C C . ILE A 1 181 ? -4.374 -9.221 -4.688 1.00 98.75 181 ILE A C 1
ATOM 1424 O O . ILE A 1 181 ? -5.507 -8.993 -4.271 1.00 98.75 181 ILE A O 1
ATOM 1428 N N . PHE A 1 182 ? -3.302 -9.181 -3.893 1.00 98.69 182 PHE A N 1
ATOM 1429 C CA . PHE A 1 182 ? -3.410 -8.894 -2.465 1.00 98.69 182 PHE A CA 1
ATOM 1430 C C . PHE A 1 182 ? -3.999 -7.508 -2.207 1.00 98.69 182 PHE A C 1
ATOM 1432 O O . PHE A 1 182 ? -4.935 -7.406 -1.426 1.00 98.69 182 PHE A O 1
ATOM 1439 N N . PHE A 1 183 ? -3.557 -6.457 -2.900 1.00 98.31 183 PHE A N 1
ATOM 1440 C CA . PHE A 1 183 ? -4.156 -5.123 -2.745 1.00 98.31 183 PHE A CA 1
ATOM 1441 C C . PHE A 1 183 ? -5.646 -5.098 -3.107 1.00 98.31 183 PHE A C 1
ATOM 1443 O O . PHE A 1 183 ? -6.444 -4.491 -2.398 1.00 98.31 183 PHE A O 1
ATOM 1450 N N . THR A 1 184 ? -6.045 -5.811 -4.161 1.00 98.62 184 THR A N 1
ATOM 1451 C CA . THR A 1 184 ? -7.457 -5.930 -4.550 1.00 98.62 184 THR A CA 1
ATOM 1452 C C . THR A 1 184 ? -8.277 -6.639 -3.469 1.00 98.62 184 THR A C 1
ATOM 1454 O O . THR A 1 184 ? -9.334 -6.154 -3.070 1.00 98.62 184 THR A O 1
ATOM 1457 N N . VAL A 1 185 ? -7.788 -7.770 -2.951 1.00 98.56 185 VAL A N 1
ATOM 1458 C CA . VAL A 1 185 ? -8.458 -8.525 -1.878 1.00 98.56 185 VAL A CA 1
ATOM 1459 C C . VAL A 1 185 ? -8.492 -7.722 -0.571 1.00 98.56 185 VAL A C 1
ATOM 1461 O O . VAL A 1 185 ? -9.503 -7.750 0.129 1.00 98.56 185 VAL A O 1
ATOM 1464 N N . GLY A 1 186 ? -7.430 -6.974 -0.261 1.00 98.38 186 GLY A N 1
ATOM 1465 C CA . GLY A 1 186 ? -7.380 -6.036 0.862 1.00 98.38 186 GLY A CA 1
ATOM 1466 C C . GLY A 1 186 ? -8.474 -4.975 0.755 1.00 98.38 186 GLY A C 1
ATOM 1467 O O . GLY A 1 186 ? -9.227 -4.785 1.707 1.00 98.38 186 GLY A O 1
ATOM 1468 N N . GLY A 1 187 ? -8.652 -4.383 -0.431 1.00 98.31 187 GLY A N 1
ATOM 1469 C CA . GLY A 1 187 ? -9.736 -3.434 -0.704 1.00 98.31 187 GLY A CA 1
ATOM 1470 C C . GLY A 1 187 ? -11.125 -4.052 -0.532 1.00 98.31 187 GLY A C 1
ATOM 1471 O O . GLY A 1 187 ? -11.995 -3.463 0.111 1.00 98.31 187 GLY A O 1
ATOM 1472 N N . PHE A 1 188 ? -11.331 -5.284 -1.009 1.00 98.50 188 PHE A N 1
ATOM 1473 C CA . PHE A 1 188 ? -12.583 -6.005 -0.763 1.00 98.50 188 PHE A CA 1
ATOM 1474 C C . PHE A 1 188 ? -12.848 -6.223 0.733 1.00 98.50 188 PHE A C 1
ATOM 1476 O O . PHE A 1 188 ? -13.985 -6.052 1.173 1.00 98.50 188 PHE A O 1
ATOM 1483 N N . ALA A 1 189 ? -11.825 -6.555 1.526 1.00 98.31 189 ALA A N 1
ATOM 1484 C CA . ALA A 1 189 ? -11.956 -6.680 2.977 1.00 98.31 189 ALA A CA 1
ATOM 1485 C C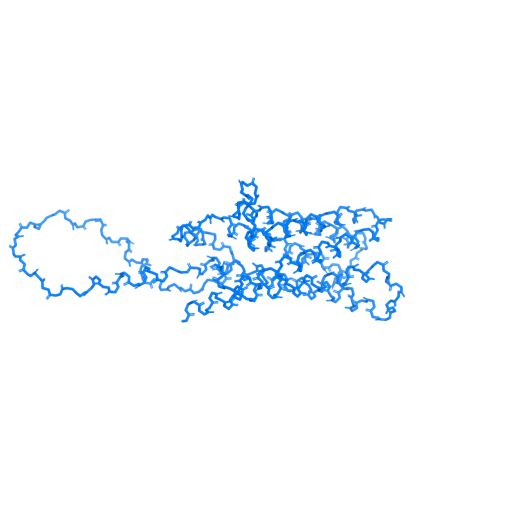 . ALA A 1 189 ? -12.323 -5.338 3.644 1.00 98.31 189 ALA A C 1
ATOM 1487 O O . ALA A 1 189 ? -13.214 -5.312 4.493 1.00 98.31 189 ALA A O 1
ATOM 1488 N N . GLU A 1 190 ? -11.723 -4.219 3.218 1.00 97.62 190 GLU A N 1
ATOM 1489 C CA . GLU A 1 190 ? -12.116 -2.873 3.675 1.00 97.62 190 GLU A CA 1
ATOM 1490 C C . GLU A 1 190 ? -13.563 -2.534 3.300 1.00 97.62 190 GLU A C 1
ATOM 1492 O O . GLU A 1 190 ? -14.293 -1.946 4.102 1.00 97.62 190 GLU A O 1
ATOM 1497 N N . CYS A 1 191 ? -14.006 -2.924 2.102 1.00 98.06 191 CYS A N 1
ATOM 1498 C CA . CYS A 1 191 ? -15.385 -2.733 1.659 1.00 98.06 191 CYS A CA 1
ATOM 1499 C C . CYS A 1 191 ? -16.384 -3.532 2.503 1.00 98.06 191 CYS A C 1
ATOM 1501 O O . CYS A 1 191 ? -17.485 -3.045 2.765 1.00 98.06 191 CYS A O 1
ATOM 1503 N N . ILE A 1 192 ? -16.021 -4.743 2.941 1.00 97.50 192 ILE A N 1
ATOM 1504 C CA . ILE A 1 192 ? -16.853 -5.545 3.847 1.00 97.50 192 ILE A CA 1
ATOM 1505 C C . ILE A 1 192 ? -16.974 -4.847 5.206 1.00 97.50 192 ILE A C 1
ATOM 1507 O O . ILE A 1 192 ? -18.094 -4.687 5.694 1.00 97.50 192 ILE A O 1
ATOM 1511 N N . GLU A 1 193 ? -15.859 -4.379 5.777 1.00 96.06 193 GLU A N 1
ATOM 1512 C CA . GLU A 1 193 ? -15.858 -3.647 7.054 1.00 96.06 193 GLU A CA 1
ATOM 1513 C C . GLU A 1 193 ? -16.729 -2.386 6.987 1.00 96.06 193 GLU A C 1
ATOM 1515 O O . GLU A 1 193 ? -17.570 -2.143 7.851 1.00 96.06 193 GLU A O 1
ATOM 1520 N N . ASN A 1 194 ? -16.608 -1.626 5.897 1.00 95.88 194 ASN A N 1
ATOM 1521 C CA . ASN A 1 194 ? -17.370 -0.397 5.675 1.00 95.88 194 ASN A CA 1
ATOM 1522 C C . ASN A 1 194 ? -18.780 -0.640 5.108 1.00 95.88 194 ASN A C 1
ATOM 1524 O O . ASN A 1 194 ? -19.459 0.309 4.716 1.00 95.88 194 ASN A O 1
ATOM 1528 N N . LYS A 1 195 ? -19.240 -1.900 5.054 1.00 97.00 195 LYS A N 1
ATOM 1529 C CA . LYS A 1 195 ? -20.568 -2.304 4.556 1.00 97.00 195 LYS A CA 1
ATOM 1530 C C . LYS A 1 195 ? -20.901 -1.745 3.167 1.00 97.00 195 LYS A C 1
ATOM 1532 O O . LYS A 1 195 ? -22.074 -1.521 2.854 1.00 97.00 195 LYS A O 1
ATOM 1537 N N . VAL A 1 196 ? -19.889 -1.578 2.314 1.00 97.50 196 VAL A N 1
ATOM 1538 C CA . VAL A 1 196 ? -20.015 -0.988 0.971 1.00 97.50 196 VAL A CA 1
ATOM 1539 C C . VAL A 1 196 ? -20.998 -1.778 0.104 1.00 97.50 196 VAL A C 1
ATOM 1541 O O . VAL A 1 196 ? -21.789 -1.205 -0.636 1.00 97.50 196 VAL A O 1
ATOM 1544 N N . PHE A 1 197 ? -21.012 -3.106 0.249 1.00 96.94 197 PHE A N 1
ATOM 1545 C CA . PHE A 1 197 ? -21.885 -3.997 -0.524 1.00 96.94 197 PHE A CA 1
ATOM 1546 C C . PHE A 1 197 ? -23.315 -4.112 0.014 1.00 96.94 197 PHE A C 1
ATOM 1548 O O . PHE A 1 197 ? -24.181 -4.653 -0.669 1.00 96.94 197 PHE A O 1
ATOM 1555 N N . PHE A 1 198 ? -23.569 -3.639 1.236 1.00 95.50 198 PHE A N 1
ATOM 1556 C CA . PHE A 1 198 ? -24.842 -3.855 1.931 1.00 95.50 198 PHE A CA 1
ATOM 1557 C C . PHE A 1 198 ? -25.622 -2.566 2.170 1.00 95.50 198 PHE A C 1
ATOM 1559 O O . PHE A 1 198 ? -26.843 -2.603 2.313 1.00 95.50 198 PHE A O 1
ATOM 1566 N N . THR A 1 199 ? -24.938 -1.425 2.240 1.00 93.69 199 THR A N 1
ATOM 1567 C CA . THR A 1 199 ? -25.551 -0.136 2.565 1.00 93.69 199 THR A CA 1
ATOM 1568 C C . THR A 1 199 ? -25.044 0.946 1.630 1.00 93.69 199 THR A C 1
ATOM 1570 O O . THR A 1 199 ? -23.845 1.050 1.417 1.00 93.69 199 THR A O 1
ATOM 1573 N N . PHE A 1 200 ? -25.933 1.802 1.125 1.00 94.12 200 PHE A N 1
ATOM 1574 C CA . PHE A 1 200 ? -25.547 2.985 0.350 1.00 94.12 200 PHE A CA 1
ATOM 1575 C C . PHE A 1 200 ? -25.360 4.199 1.274 1.00 94.12 200 PHE A C 1
ATOM 1577 O O . PHE A 1 200 ? -26.000 5.237 1.111 1.00 94.12 200 PHE A O 1
ATOM 1584 N N . ASN A 1 201 ? -24.538 4.039 2.313 1.00 94.12 201 ASN A N 1
ATOM 1585 C CA . ASN A 1 201 ? -24.193 5.125 3.226 1.00 94.12 201 ASN A CA 1
ATOM 1586 C C . ASN A 1 201 ? -22.835 5.697 2.813 1.00 94.12 201 ASN A C 1
ATOM 1588 O O . ASN A 1 201 ? -21.803 5.114 3.133 1.00 94.12 201 ASN A O 1
ATOM 1592 N N . LEU A 1 202 ? -22.853 6.814 2.080 1.00 94.44 202 LEU A N 1
ATOM 1593 C CA . LEU A 1 202 ? -21.668 7.472 1.518 1.00 94.44 202 LEU A CA 1
ATOM 1594 C C . LEU A 1 202 ? -20.832 8.188 2.595 1.00 94.44 202 LEU A C 1
ATOM 1596 O O . LEU A 1 202 ? -20.614 9.397 2.534 1.00 94.44 202 LEU A O 1
ATOM 1600 N N . SER A 1 203 ? -20.372 7.443 3.598 1.00 94.88 203 SER A N 1
ATOM 1601 C CA . SER A 1 203 ? -19.380 7.918 4.555 1.00 94.88 203 SER A CA 1
ATOM 1602 C C . SER A 1 203 ? -18.012 8.053 3.885 1.00 94.88 203 SER A C 1
ATOM 1604 O O . SER A 1 203 ? -17.729 7.457 2.843 1.00 94.88 203 SER A O 1
ATOM 1606 N N . THR A 1 204 ? -17.114 8.809 4.504 1.00 93.75 204 THR A N 1
ATOM 1607 C CA . THR A 1 204 ? -15.752 8.948 3.986 1.00 93.75 204 THR A CA 1
ATOM 1608 C C . THR A 1 204 ? -15.002 7.607 3.988 1.00 93.75 204 THR A C 1
ATOM 1610 O O . THR A 1 204 ? -14.264 7.327 3.047 1.00 93.75 204 THR A O 1
ATOM 1613 N N . GLY A 1 205 ? -15.266 6.734 4.972 1.00 93.38 205 GLY A N 1
ATOM 1614 C CA . GLY A 1 205 ? -14.727 5.367 5.020 1.00 93.38 205 GLY A CA 1
ATOM 1615 C C . GLY A 1 205 ? -15.263 4.478 3.894 1.00 93.38 205 GLY A C 1
ATOM 1616 O O . GLY A 1 205 ? -14.494 3.761 3.257 1.00 93.38 205 GLY A O 1
ATOM 1617 N N . TYR A 1 206 ? -16.555 4.603 3.564 1.00 96.06 206 TYR A N 1
ATOM 1618 C CA . TYR A 1 206 ? -17.157 3.953 2.395 1.00 96.06 206 TYR A CA 1
ATOM 1619 C C . TYR A 1 206 ? -16.444 4.378 1.107 1.00 96.06 206 TYR A C 1
ATOM 1621 O O . TYR A 1 206 ? -16.043 3.533 0.306 1.00 96.06 206 TYR A O 1
ATOM 1629 N N . ILE A 1 207 ? -16.271 5.691 0.907 1.00 96.50 207 ILE A N 1
ATOM 1630 C CA . ILE A 1 207 ? -15.638 6.243 -0.298 1.00 96.50 207 ILE A CA 1
ATOM 1631 C C . ILE A 1 207 ? -14.176 5.793 -0.379 1.00 96.50 207 ILE A C 1
ATOM 1633 O O . ILE A 1 207 ? -13.745 5.335 -1.435 1.00 96.50 207 ILE A O 1
ATOM 1637 N N . GLY A 1 208 ? -13.433 5.868 0.728 1.00 96.06 208 GLY A N 1
ATOM 1638 C CA . GLY A 1 208 ? -12.044 5.416 0.810 1.00 96.06 208 GLY A CA 1
ATOM 1639 C C . GLY A 1 208 ? -11.887 3.939 0.444 1.00 96.06 208 GLY A C 1
ATOM 1640 O O . GLY A 1 208 ? -11.109 3.617 -0.451 1.00 96.06 208 GLY A O 1
ATOM 1641 N N . ALA A 1 209 ? -12.682 3.053 1.052 1.00 96.88 209 ALA A N 1
ATOM 1642 C CA . ALA A 1 209 ? -12.647 1.614 0.777 1.00 96.88 209 ALA A CA 1
ATOM 1643 C C . ALA A 1 209 ? -13.009 1.281 -0.683 1.00 96.88 209 ALA A C 1
ATOM 1645 O O . ALA A 1 209 ? -12.349 0.459 -1.330 1.00 96.88 209 ALA A O 1
ATOM 1646 N N . ALA A 1 210 ? -14.029 1.950 -1.234 1.00 98.00 210 ALA A N 1
ATOM 1647 C CA . ALA A 1 210 ? -14.428 1.773 -2.627 1.00 98.00 210 ALA A CA 1
ATOM 1648 C C . ALA A 1 210 ? -13.320 2.223 -3.593 1.00 98.00 210 ALA A C 1
ATOM 1650 O O . ALA A 1 210 ? -12.969 1.483 -4.513 1.00 98.00 210 ALA A O 1
ATOM 1651 N N . LEU A 1 211 ? -12.729 3.402 -3.366 1.00 97.88 211 LEU A N 1
ATOM 1652 C CA . LEU A 1 211 ? -11.619 3.908 -4.177 1.00 97.88 211 LEU A CA 1
ATOM 1653 C C . LEU A 1 211 ? -10.394 2.996 -4.077 1.00 97.88 211 LEU A C 1
ATOM 1655 O O . LEU A 1 211 ? -9.839 2.638 -5.111 1.00 97.88 211 LEU A O 1
ATOM 1659 N N . ASN A 1 212 ? -10.017 2.537 -2.882 1.00 97.81 212 ASN A N 1
ATOM 1660 C CA . ASN A 1 212 ? -8.908 1.594 -2.719 1.00 97.81 212 ASN A CA 1
ATOM 1661 C C . ASN A 1 212 ? -9.144 0.294 -3.502 1.00 97.81 212 ASN A C 1
ATOM 1663 O O . ASN A 1 212 ? -8.249 -0.198 -4.188 1.00 97.81 212 ASN A O 1
ATOM 1667 N N . THR A 1 213 ? -10.367 -0.235 -3.483 1.00 98.56 213 THR A N 1
ATOM 1668 C CA . THR A 1 213 ? -10.708 -1.446 -4.245 1.00 98.56 213 THR A CA 1
ATOM 1669 C C . THR A 1 213 ? -10.592 -1.218 -5.751 1.00 98.56 213 THR A C 1
ATOM 1671 O O . THR A 1 213 ? -9.989 -2.028 -6.454 1.00 98.56 213 THR A O 1
ATOM 1674 N N . ILE A 1 214 ? -11.119 -0.100 -6.259 1.00 98.38 214 ILE A N 1
ATOM 1675 C CA . ILE A 1 214 ? -11.031 0.252 -7.684 1.00 98.38 214 ILE A CA 1
ATOM 1676 C C . ILE A 1 214 ? -9.568 0.491 -8.094 1.00 98.38 214 ILE A C 1
ATOM 1678 O O . ILE A 1 214 ? -9.147 0.025 -9.153 1.00 98.38 214 ILE A O 1
ATOM 1682 N N . GLY A 1 215 ? -8.777 1.158 -7.249 1.00 98.31 215 GLY A N 1
ATOM 1683 C CA . GLY A 1 215 ? -7.338 1.346 -7.447 1.00 98.31 215 GLY A CA 1
ATOM 1684 C C . GLY A 1 215 ? -6.593 0.014 -7.533 1.00 98.31 215 GLY A C 1
ATOM 1685 O O . GLY A 1 215 ? -5.821 -0.201 -8.469 1.00 98.31 215 GLY A O 1
ATOM 1686 N N . GLY A 1 216 ? -6.905 -0.923 -6.631 1.00 98.38 216 GLY A N 1
ATOM 1687 C CA . GLY A 1 216 ? -6.373 -2.288 -6.637 1.00 98.38 216 GLY A CA 1
ATOM 1688 C C . GLY A 1 216 ? -6.709 -3.047 -7.921 1.00 98.38 216 GLY A C 1
ATOM 1689 O O . GLY A 1 216 ? -5.823 -3.648 -8.528 1.00 98.38 216 GLY A O 1
ATOM 1690 N N . ILE A 1 217 ? -7.952 -2.939 -8.401 1.00 98.69 217 ILE A N 1
ATOM 1691 C CA . ILE A 1 217 ? -8.367 -3.516 -9.690 1.00 98.69 217 ILE A CA 1
ATOM 1692 C C . ILE A 1 217 ? -7.571 -2.895 -10.846 1.00 98.69 217 ILE A C 1
ATOM 1694 O O . ILE A 1 217 ? -7.126 -3.624 -11.729 1.00 98.69 217 ILE A O 1
ATOM 1698 N N . GLY A 1 218 ? -7.336 -1.579 -10.840 1.00 98.25 218 GLY A N 1
ATOM 1699 C CA . GLY A 1 218 ? -6.490 -0.911 -11.838 1.00 98.25 218 GLY A CA 1
ATOM 1700 C C . GLY A 1 218 ? -5.062 -1.469 -11.870 1.00 98.25 218 GLY A C 1
ATOM 1701 O O . GLY A 1 218 ? -4.542 -1.788 -12.939 1.00 98.25 218 GLY A O 1
ATOM 1702 N N . PHE A 1 219 ? -4.465 -1.687 -10.696 1.00 97.81 219 PHE A N 1
ATOM 1703 C CA . PHE A 1 219 ? -3.169 -2.361 -10.550 1.00 97.81 219 PHE A CA 1
ATOM 1704 C C . PHE A 1 219 ? -3.191 -3.807 -11.050 1.00 97.81 219 PHE A C 1
ATOM 1706 O O . PHE A 1 219 ? -2.229 -4.268 -11.665 1.00 97.81 219 PHE A O 1
ATOM 1713 N N . LEU A 1 220 ? -4.275 -4.541 -10.797 1.00 98.62 220 LEU A N 1
ATOM 1714 C CA . LEU A 1 220 ? -4.431 -5.914 -11.271 1.00 98.62 220 LEU A CA 1
ATOM 1715 C C . LEU A 1 220 ? -4.528 -5.967 -12.797 1.00 98.62 220 LEU A C 1
ATOM 1717 O O . LEU A 1 220 ? -3.867 -6.796 -13.418 1.00 98.62 220 LEU A O 1
ATOM 1721 N N . VAL A 1 221 ? -5.283 -5.051 -13.408 1.00 98.56 221 VAL A N 1
ATOM 1722 C CA . VAL A 1 221 ? -5.338 -4.897 -14.868 1.00 98.56 221 VAL A CA 1
ATOM 1723 C C . VAL A 1 221 ? -3.948 -4.575 -15.418 1.00 98.56 221 VAL A C 1
ATOM 1725 O O . VAL A 1 221 ? -3.500 -5.254 -16.339 1.00 98.56 221 VAL A O 1
ATOM 1728 N N . GLY A 1 222 ? -3.231 -3.615 -14.825 1.00 98.12 222 GLY A N 1
ATOM 1729 C CA . GLY A 1 222 ? -1.853 -3.289 -15.209 1.00 98.12 222 GLY A CA 1
ATOM 1730 C C . GLY A 1 222 ? -0.916 -4.498 -15.144 1.00 98.12 222 GLY A C 1
ATOM 1731 O O . GLY A 1 222 ? -0.170 -4.750 -16.092 1.00 98.12 222 GLY A O 1
ATOM 1732 N N . ALA A 1 223 ? -1.008 -5.300 -14.081 1.00 98.12 223 ALA A N 1
ATOM 1733 C CA . ALA A 1 223 ? -0.200 -6.505 -13.902 1.00 98.12 223 ALA A CA 1
ATOM 1734 C C . ALA A 1 223 ? -0.520 -7.605 -14.911 1.00 98.12 223 ALA A C 1
ATOM 1736 O O . ALA A 1 223 ? 0.400 -8.220 -15.445 1.00 98.12 223 ALA A O 1
ATOM 1737 N N . ILE A 1 224 ? -1.802 -7.824 -15.210 1.00 98.44 224 ILE A N 1
ATOM 1738 C CA . ILE A 1 224 ? -2.230 -8.779 -16.236 1.00 98.44 224 ILE A CA 1
ATOM 1739 C C . ILE A 1 224 ? -1.694 -8.346 -17.603 1.00 98.44 224 ILE A C 1
ATOM 1741 O O . ILE A 1 224 ? -1.077 -9.148 -18.293 1.00 98.44 224 ILE A O 1
ATOM 1745 N N . LEU A 1 225 ? -1.846 -7.073 -17.974 1.00 98.12 225 LEU A N 1
ATOM 1746 C CA . LEU A 1 225 ? -1.321 -6.554 -19.243 1.00 98.12 225 LEU A CA 1
ATOM 1747 C C . LEU A 1 225 ? 0.207 -6.691 -19.350 1.00 98.12 225 LEU A C 1
ATOM 1749 O O . LEU A 1 225 ? 0.718 -6.891 -20.446 1.00 98.12 225 LEU A O 1
ATOM 1753 N N . GLY A 1 226 ? 0.927 -6.661 -18.223 1.00 96.44 226 GLY A N 1
ATOM 1754 C CA . GLY A 1 226 ? 2.385 -6.822 -18.165 1.00 96.44 226 GLY A CA 1
ATOM 1755 C C . GLY A 1 226 ? 2.916 -8.185 -18.636 1.00 96.44 226 GLY A C 1
ATOM 1756 O O . GLY A 1 226 ? 4.118 -8.315 -18.863 1.00 96.44 226 GLY A O 1
ATOM 1757 N N . PHE A 1 227 ? 2.051 -9.188 -18.825 1.00 97.38 227 PHE A N 1
ATOM 1758 C CA . PHE A 1 227 ? 2.427 -10.467 -19.445 1.00 97.38 227 PHE A CA 1
ATOM 1759 C C . PHE A 1 227 ? 2.619 -10.373 -20.968 1.00 97.38 227 PHE A C 1
ATOM 1761 O O . PHE A 1 227 ? 3.207 -11.279 -21.559 1.00 97.38 227 PHE A O 1
ATOM 1768 N N . TRP A 1 228 ? 2.150 -9.292 -21.597 1.00 97.50 228 TRP A N 1
ATOM 1769 C CA . TRP A 1 228 ? 2.237 -9.050 -23.037 1.00 97.50 228 TRP A CA 1
ATOM 1770 C C . TRP A 1 228 ? 3.156 -7.851 -23.309 1.00 97.50 228 TRP A C 1
ATOM 1772 O O . TRP A 1 228 ? 2.743 -6.710 -23.089 1.00 97.50 228 TRP A O 1
ATOM 1782 N N . PRO A 1 229 ? 4.403 -8.065 -23.774 1.00 93.88 229 PRO A N 1
ATOM 1783 C CA . PRO A 1 229 ? 5.378 -6.989 -23.987 1.00 93.88 229 PRO A CA 1
ATOM 1784 C C . PRO A 1 229 ? 4.881 -5.853 -24.894 1.00 93.88 229 PRO A C 1
ATOM 1786 O O . PRO A 1 229 ? 5.210 -4.689 -24.679 1.00 93.88 229 PRO A O 1
ATOM 1789 N N . GLU A 1 230 ? 4.051 -6.174 -25.884 1.00 96.94 230 GLU A N 1
ATOM 1790 C CA . GLU A 1 230 ? 3.419 -5.228 -26.805 1.00 96.94 230 GLU A CA 1
ATOM 1791 C C . GLU A 1 230 ? 2.386 -4.302 -26.141 1.00 96.94 230 GLU A C 1
ATOM 1793 O O . GLU A 1 230 ? 2.026 -3.276 -26.717 1.00 96.94 230 GLU A O 1
ATOM 1798 N N . LEU A 1 231 ? 1.933 -4.630 -24.925 1.00 97.75 231 LEU A N 1
ATOM 1799 C CA . LEU A 1 231 ? 0.982 -3.843 -24.134 1.00 97.75 231 LEU A CA 1
ATOM 1800 C C . LEU A 1 231 ? 1.660 -3.055 -23.000 1.00 97.75 231 LEU A C 1
ATOM 1802 O O . LEU A 1 231 ? 0.993 -2.635 -22.050 1.00 97.75 231 LEU A O 1
ATOM 1806 N N . GLY A 1 232 ? 2.978 -2.831 -23.085 1.00 96.25 232 GLY A N 1
ATOM 1807 C CA . GLY A 1 232 ? 3.750 -2.128 -22.054 1.00 96.25 232 GLY A CA 1
ATOM 1808 C C . GLY A 1 232 ? 3.198 -0.738 -21.710 1.00 96.25 232 GLY A C 1
ATOM 1809 O O . GLY A 1 232 ? 3.090 -0.399 -20.531 1.00 96.25 232 GLY A O 1
ATOM 1810 N N . PHE A 1 233 ? 2.755 0.028 -22.715 1.00 97.69 233 PHE A N 1
ATOM 1811 C CA . PHE A 1 233 ? 2.113 1.333 -22.510 1.00 97.69 233 PHE A CA 1
ATOM 1812 C C . PHE A 1 233 ? 0.827 1.204 -21.685 1.00 97.69 233 PHE A C 1
ATOM 1814 O O . PHE A 1 233 ? 0.653 1.893 -20.685 1.00 97.69 233 PHE A O 1
ATOM 1821 N N . GLN A 1 234 ? -0.074 0.301 -22.079 1.00 98.38 234 GLN A N 1
ATOM 1822 C CA . GLN A 1 234 ? -1.370 0.102 -21.431 1.00 98.38 234 GLN A CA 1
ATOM 1823 C C . GLN A 1 234 ? -1.197 -0.425 -20.005 1.00 98.38 234 GLN A C 1
ATOM 1825 O O . GLN A 1 234 ? -1.934 -0.011 -19.113 1.00 98.38 234 GLN A O 1
ATOM 1830 N N . SER A 1 235 ? -0.208 -1.296 -19.785 1.00 98.00 235 SER A N 1
ATOM 1831 C CA . SER A 1 235 ? 0.173 -1.777 -18.457 1.00 98.00 235 SER A CA 1
ATOM 1832 C C . SER A 1 235 ? 0.594 -0.616 -17.549 1.00 98.00 235 SER A C 1
ATOM 1834 O O . SER A 1 235 ? -0.016 -0.413 -16.497 1.00 98.00 235 SER A O 1
ATOM 1836 N N . CYS A 1 236 ? 1.556 0.207 -17.986 1.00 97.81 236 CYS A N 1
ATOM 1837 C CA . CYS A 1 236 ? 2.029 1.374 -17.232 1.00 97.81 236 CYS A CA 1
ATOM 1838 C C . CYS A 1 236 ? 0.911 2.402 -17.003 1.00 97.81 236 CYS A C 1
ATOM 1840 O O . CYS A 1 236 ? 0.731 2.903 -15.895 1.00 97.81 236 CYS A O 1
ATOM 1842 N N . PHE A 1 237 ? 0.093 2.671 -18.019 1.00 98.31 237 PHE A N 1
ATOM 1843 C CA . PHE A 1 237 ? -1.032 3.593 -17.905 1.00 98.31 237 PHE A CA 1
ATOM 1844 C C . PHE A 1 237 ? -2.078 3.108 -16.890 1.00 98.31 237 PHE A C 1
ATOM 1846 O O . PHE A 1 237 ? -2.543 3.893 -16.063 1.00 98.31 237 PHE A O 1
ATOM 1853 N N . ALA A 1 238 ? -2.423 1.815 -16.903 1.00 98.44 238 ALA A N 1
ATOM 1854 C CA . ALA A 1 238 ? -3.365 1.226 -15.951 1.00 98.44 238 ALA A CA 1
ATOM 1855 C C . ALA A 1 238 ? -2.854 1.313 -14.504 1.00 98.44 238 ALA A C 1
ATOM 1857 O O . ALA A 1 238 ? -3.623 1.677 -13.611 1.00 98.44 238 ALA A O 1
ATOM 1858 N N . TYR A 1 239 ? -1.557 1.069 -14.276 1.00 98.25 239 TYR A N 1
ATOM 1859 C CA . TYR A 1 239 ? -0.925 1.306 -12.975 1.00 98.25 239 TYR A CA 1
ATOM 1860 C C . TYR A 1 239 ? -1.018 2.772 -12.543 1.00 98.25 239 TYR A C 1
ATOM 1862 O O . TYR A 1 239 ? -1.411 3.053 -11.410 1.00 98.25 239 TYR A O 1
ATOM 1870 N N . GLY A 1 240 ? -0.720 3.708 -13.448 1.00 98.19 240 GLY A N 1
ATOM 1871 C CA . GLY A 1 240 ? -0.804 5.143 -13.172 1.00 98.19 240 GLY A CA 1
ATOM 1872 C C . GLY A 1 240 ? -2.210 5.577 -12.762 1.00 98.19 240 GLY A C 1
ATOM 1873 O O . GLY A 1 240 ? -2.382 6.249 -11.744 1.00 98.19 240 GLY A O 1
ATOM 1874 N N . VAL A 1 241 ? -3.231 5.134 -13.500 1.00 98.50 241 VAL A N 1
ATOM 1875 C CA . VAL A 1 241 ? -4.641 5.413 -13.179 1.00 98.50 241 VAL A CA 1
ATOM 1876 C C . VAL A 1 241 ? -5.041 4.779 -11.850 1.00 98.50 241 VAL A C 1
ATOM 1878 O O . VAL A 1 241 ? -5.592 5.472 -10.996 1.00 98.50 241 VAL A O 1
ATOM 1881 N N . GLY A 1 242 ? -4.737 3.495 -11.636 1.00 98.31 242 GLY A N 1
ATOM 1882 C CA . GLY A 1 242 ? -5.033 2.816 -10.371 1.00 98.31 242 GLY A CA 1
ATOM 1883 C C . GLY A 1 242 ? -4.399 3.528 -9.174 1.00 98.31 242 GLY A C 1
ATOM 1884 O O . GLY A 1 242 ? -5.028 3.680 -8.127 1.00 98.31 242 GLY A O 1
ATOM 1885 N N . SER A 1 243 ? -3.189 4.057 -9.352 1.00 98.19 243 SER A N 1
ATOM 1886 C CA . SER A 1 243 ? -2.453 4.755 -8.300 1.00 98.19 243 SER A CA 1
ATOM 1887 C C . SER A 1 243 ? -3.010 6.149 -8.001 1.00 98.19 243 SER A C 1
ATOM 1889 O O . SER A 1 243 ? -3.072 6.547 -6.839 1.00 98.19 243 SER A O 1
ATOM 1891 N N . LEU A 1 244 ? -3.515 6.875 -9.002 1.00 98.38 244 LEU A N 1
ATOM 1892 C CA . LEU A 1 244 ? -4.239 8.131 -8.763 1.00 98.38 244 LEU A CA 1
ATOM 1893 C C . LEU A 1 244 ? -5.553 7.903 -8.005 1.00 98.38 244 LEU A C 1
ATOM 1895 O O . LEU A 1 244 ? -5.957 8.728 -7.179 1.00 98.38 244 LEU A O 1
ATOM 1899 N N . ILE A 1 245 ? -6.217 6.776 -8.261 1.00 98.38 245 ILE A N 1
ATOM 1900 C CA . ILE A 1 245 ? -7.427 6.388 -7.533 1.00 98.38 245 ILE A CA 1
ATOM 1901 C C . ILE A 1 245 ? -7.082 6.071 -6.070 1.00 98.38 245 ILE A C 1
ATOM 1903 O O . ILE A 1 245 ? -7.763 6.575 -5.177 1.00 98.38 245 ILE A O 1
ATOM 1907 N N . PHE A 1 246 ? -5.987 5.348 -5.802 1.00 98.00 246 PHE A N 1
ATOM 1908 C CA . PHE A 1 246 ? -5.476 5.166 -4.435 1.00 98.00 246 PHE A CA 1
ATOM 1909 C C . PHE A 1 246 ? -5.152 6.495 -3.747 1.00 98.00 246 PHE A C 1
ATOM 1911 O O . PHE A 1 246 ? -5.562 6.711 -2.605 1.00 98.00 246 PHE A O 1
ATOM 1918 N N . ALA A 1 247 ? -4.488 7.423 -4.446 1.00 98.19 247 ALA A N 1
ATOM 1919 C CA . ALA A 1 247 ? -4.207 8.754 -3.910 1.00 98.19 247 ALA A CA 1
ATOM 1920 C C . ALA A 1 247 ? -5.511 9.467 -3.510 1.00 98.19 247 ALA A C 1
ATOM 1922 O O . ALA A 1 247 ? -5.615 10.014 -2.413 1.00 98.19 247 ALA A O 1
ATOM 1923 N N . SER A 1 248 ? -6.548 9.374 -4.341 1.00 98.00 248 SER A N 1
ATOM 1924 C CA . SER A 1 248 ? -7.872 9.928 -4.038 1.00 98.00 248 SER A CA 1
ATOM 1925 C C . SER A 1 248 ? -8.518 9.264 -2.811 1.00 98.00 248 SER A C 1
ATOM 1927 O O . SER A 1 248 ? -9.042 9.963 -1.943 1.00 98.00 248 SER A O 1
ATOM 1929 N N . GLY A 1 249 ? -8.419 7.934 -2.688 1.00 96.56 249 GLY A N 1
ATOM 1930 C CA . GLY A 1 249 ? -8.865 7.180 -1.510 1.00 96.56 249 GLY A CA 1
ATOM 1931 C C . GLY A 1 249 ? -8.171 7.639 -0.226 1.00 96.56 249 GLY A C 1
ATOM 1932 O O . GLY A 1 249 ? -8.825 7.955 0.766 1.00 96.56 249 GLY A O 1
ATOM 1933 N N . SER A 1 250 ? -6.847 7.794 -0.254 1.00 95.50 250 SER A N 1
ATOM 1934 C CA . SER A 1 250 ? -6.099 8.323 0.896 1.00 95.50 250 SER A CA 1
ATOM 1935 C C . SER A 1 250 ? -6.353 9.787 1.212 1.00 95.50 250 SER A C 1
ATOM 1937 O O . SER A 1 250 ? -6.340 10.150 2.385 1.00 95.50 250 SER A O 1
ATOM 1939 N N . ALA A 1 251 ? -6.646 10.628 0.220 1.00 96.62 251 ALA A N 1
ATOM 1940 C CA . ALA A 1 251 ? -7.054 12.003 0.482 1.00 96.62 251 ALA A CA 1
ATOM 1941 C C . ALA A 1 251 ? -8.357 12.037 1.299 1.00 96.62 251 ALA A C 1
ATOM 1943 O O . ALA A 1 251 ? -8.464 12.814 2.248 1.00 96.62 251 ALA A O 1
ATOM 1944 N N . ALA A 1 252 ? -9.303 11.137 1.006 1.00 94.00 252 ALA A N 1
ATOM 1945 C CA . ALA A 1 252 ? -10.501 10.954 1.822 1.00 94.00 252 ALA A CA 1
ATOM 1946 C C . ALA A 1 252 ? -10.153 10.504 3.257 1.00 94.00 252 ALA A C 1
ATOM 1948 O O . ALA A 1 252 ? -10.673 11.070 4.216 1.00 94.00 252 ALA A O 1
ATOM 1949 N N . MET A 1 253 ? -9.206 9.573 3.434 1.00 92.19 253 MET A N 1
ATOM 1950 C CA . MET A 1 253 ? -8.734 9.164 4.770 1.00 92.19 253 MET A CA 1
ATOM 1951 C C . MET A 1 253 ? -8.070 10.312 5.553 1.00 92.19 253 MET A C 1
ATOM 1953 O O . MET A 1 253 ? -8.264 10.432 6.759 1.00 92.19 253 MET A O 1
ATOM 1957 N N . ILE A 1 254 ? -7.330 11.208 4.892 1.00 93.31 254 ILE A N 1
ATOM 1958 C CA . ILE A 1 254 ? -6.769 12.412 5.535 1.00 93.31 254 ILE A CA 1
ATOM 1959 C C . ILE A 1 254 ? -7.890 13.353 6.007 1.00 93.31 254 ILE A C 1
ATOM 1961 O O . ILE A 1 254 ? -7.776 13.971 7.067 1.00 93.31 254 ILE A O 1
ATOM 1965 N N . ILE A 1 255 ? -8.989 13.454 5.256 1.00 92.12 255 ILE A N 1
ATOM 1966 C CA . ILE A 1 255 ? -10.166 14.227 5.678 1.00 92.12 255 ILE A CA 1
ATOM 1967 C C . ILE A 1 255 ? -10.818 13.571 6.906 1.00 92.12 255 ILE A C 1
ATOM 1969 O O . ILE A 1 255 ? -11.056 14.268 7.889 1.00 92.12 255 ILE A O 1
ATOM 1973 N N . MET A 1 256 ? -10.994 12.240 6.918 1.00 88.75 256 MET A N 1
ATOM 1974 C CA . MET A 1 256 ? -11.483 11.508 8.107 1.00 88.75 256 MET A CA 1
ATOM 1975 C C . MET A 1 256 ? -10.636 11.780 9.340 1.00 88.75 256 MET A C 1
ATOM 1977 O O . MET A 1 256 ? -11.170 11.997 10.427 1.00 88.75 256 MET A O 1
ATOM 1981 N N . TRP A 1 257 ? -9.315 11.797 9.159 1.00 90.06 257 TRP A N 1
ATOM 1982 C CA . TRP A 1 257 ? -8.376 12.099 10.228 1.00 90.06 257 TRP A CA 1
ATOM 1983 C C . TRP A 1 257 ? -8.607 13.467 10.841 1.00 90.06 257 TRP A C 1
ATOM 1985 O O . TRP A 1 257 ? -8.591 13.629 12.064 1.00 90.06 257 TRP A O 1
ATOM 1995 N N . LYS A 1 258 ? -8.797 14.461 9.978 1.00 86.44 258 LYS A N 1
ATOM 1996 C CA . LYS A 1 258 ? -9.025 15.837 10.392 1.00 86.44 258 LYS A CA 1
ATOM 1997 C C . LYS A 1 258 ? -10.344 15.973 11.154 1.00 86.44 258 LYS A C 1
ATOM 1999 O O . LYS A 1 258 ? -10.376 16.709 12.138 1.00 86.44 258 LYS A O 1
ATOM 2004 N N . ASP A 1 259 ? -11.369 15.244 10.725 1.00 82.75 259 ASP A N 1
ATOM 2005 C CA . ASP A 1 259 ? -12.726 15.305 11.275 1.00 82.75 259 ASP A CA 1
ATOM 2006 C C . ASP A 1 259 ? -12.954 14.350 12.464 1.00 82.75 259 ASP A C 1
ATOM 2008 O O . ASP A 1 259 ? -14.068 14.264 12.976 1.00 82.75 259 ASP A O 1
ATOM 2012 N N . GLU A 1 260 ? -11.910 13.648 12.921 1.00 81.69 260 GLU A N 1
ATOM 2013 C CA . GLU A 1 260 ? -11.948 12.709 14.055 1.00 81.69 260 GLU A CA 1
ATOM 2014 C C . GLU A 1 260 ? -12.937 11.537 13.861 1.00 81.69 260 GLU A C 1
ATOM 2016 O O . GLU A 1 260 ? -13.536 11.050 14.816 1.00 81.69 260 GLU A O 1
ATOM 2021 N N . GLN A 1 261 ? -13.094 11.062 12.619 1.00 68.44 261 GLN A N 1
ATOM 2022 C CA . GLN A 1 261 ? -14.051 10.009 12.232 1.00 68.44 261 GLN A CA 1
ATOM 2023 C C . GLN A 1 261 ? -13.458 8.582 12.198 1.00 68.44 261 GLN A C 1
ATOM 2025 O O . GLN A 1 261 ? -13.978 7.734 11.471 1.00 68.44 261 GLN A O 1
ATOM 2030 N N . PHE A 1 262 ? -12.366 8.323 12.925 1.00 61.28 262 PHE A N 1
ATOM 2031 C CA . PHE A 1 262 ? -11.674 7.023 12.945 1.00 61.28 262 PHE A CA 1
ATOM 2032 C C . PHE A 1 262 ? -12.100 6.106 14.087 1.00 61.28 262 PHE A C 1
ATOM 2034 O O . PHE A 1 262 ? -12.307 6.614 15.214 1.00 61.28 262 PHE A O 1
#

pLDDT: mean 89.52, std 14.68, range [49.5, 98.75]

Sequence (262 aa):
EEWQWKRTLSYWIAVTFFSGSLFFSFSSFLMCWPETLGCLEELMTTGGYVAGKVNFFICTYLMCLETINLTNAAHLKGHKNRRQSPTDIDSGDDAASIASSASSDSLDSLDGQRFKWWPFHIRTALRNLDTLGAGPWPYVASAIYFVGVLTFGVGLVPDFVSMPKQVAHWIGTIAFLFGSIFFTVGGFAECIENKVFFTFNLSTGYIGAALNTIGGIGFLVGAILGFWPELGFQSCFAYGVGSLIFASGSAAMIIMWKDEQF

Radius of gyration: 24.06 Å; chains: 1; bounding box: 48×40×88 Å

Secondary structure (DSSP, 8-state):
-HHHHHHHHHHHHHHHHHHHHHHHHHHHHHTTSGGGTGGGHHHHTHHHHHHHHHHHHHHHHHHHHHHHT---HHHHHHHHHTT------------SS--SSSSSSSGGGSS--PPP--TT-HHHHHHHHHHTT--SHHHHHHHHHHHHHHHHHHTTHHHHS---HHHHHHHHHHHHHHHHHHHHHHHHHHHHHTTTTT-----HHHHHHHHHHHHHHHHHHHHHHTTSGGGHHHHHHHHHHHHHHHHHHHHHHHHHHHTT--